Protein AF-A0A358KGP3-F1 (afdb_monomer_lite)

Secondary structure (DSSP, 8-state):
-PPP--PPTT-TT--SS-EEEEE--SSSSPP-SSEEEEEEEGGGTEEEEEEEEEETTEEEEE-TT-TTSPPSEE-S-TT--EEEEEE-TTSPEEEEE---S--S-GGGS-HHHHTTS-TTTTTT--EEEEE--TTSPPPP----TT--HHHHHHHTT-S-HHHHHHHHHHHHHHT-GGGHHHHHHHHHH-S-HHHHHHHHHHHHHTT---HHHHHHHHT----

pLDDT: mean 90.98, std 11.08, range [38.03, 98.56]

Structure (mmCIF, N/CA/C/O backbone):
data_AF-A0A358KGP3-F1
#
_entry.id   AF-A0A358KGP3-F1
#
loop_
_atom_site.group_PDB
_atom_site.id
_atom_site.type_symbol
_atom_site.label_atom_id
_atom_site.label_alt_id
_atom_site.label_comp_id
_atom_site.label_asym_id
_atom_site.label_entity_id
_atom_site.label_seq_id
_atom_site.pdbx_PDB_ins_code
_atom_site.Cartn_x
_atom_site.Cartn_y
_atom_site.Cartn_z
_atom_site.occupancy
_atom_site.B_iso_or_equiv
_atom_site.auth_seq_id
_atom_site.auth_comp_id
_atom_site.auth_asym_id
_atom_site.auth_atom_id
_atom_site.pdbx_PDB_model_num
ATOM 1 N N . ARG A 1 1 ? 21.413 6.185 -29.722 1.00 38.66 1 ARG A N 1
ATOM 2 C CA . ARG A 1 1 ? 21.797 4.899 -30.359 1.00 38.66 1 ARG A CA 1
ATOM 3 C C . ARG A 1 1 ? 20.851 3.831 -29.815 1.00 38.66 1 ARG A C 1
ATOM 5 O O . ARG A 1 1 ? 20.662 3.816 -28.606 1.00 38.66 1 ARG A O 1
ATOM 12 N N . ALA A 1 2 ? 20.190 3.038 -30.659 1.00 38.03 2 ALA A N 1
ATOM 13 C CA . ALA A 1 2 ? 19.305 1.973 -30.179 1.00 38.03 2 ALA A CA 1
ATOM 14 C C . ALA A 1 2 ? 20.140 0.912 -29.444 1.00 38.03 2 ALA A C 1
ATOM 16 O O . ALA A 1 2 ? 21.174 0.486 -29.954 1.00 38.03 2 ALA A O 1
ATOM 17 N N . VAL A 1 3 ? 19.731 0.551 -28.229 1.00 52.91 3 VAL A N 1
ATOM 18 C CA . VAL A 1 3 ? 20.399 -0.472 -27.414 1.00 52.91 3 VAL A CA 1
ATOM 19 C C . VAL A 1 3 ? 19.750 -1.815 -27.730 1.00 52.91 3 VAL A C 1
ATOM 21 O O . VAL A 1 3 ? 18.523 -1.921 -27.687 1.00 52.91 3 VAL A O 1
ATOM 24 N N . GLN A 1 4 ? 20.556 -2.825 -28.060 1.00 51.62 4 GLN A N 1
ATOM 25 C CA . GLN A 1 4 ? 20.074 -4.189 -28.275 1.00 51.62 4 GLN A CA 1
ATOM 26 C C . GLN A 1 4 ? 19.435 -4.716 -26.982 1.00 51.62 4 GLN A C 1
ATOM 28 O O . GLN A 1 4 ? 20.039 -4.643 -25.913 1.00 51.62 4 GLN A O 1
ATOM 33 N N . ARG A 1 5 ? 18.195 -5.208 -27.076 1.00 56.75 5 ARG A N 1
ATOM 34 C CA . ARG A 1 5 ? 17.444 -5.774 -25.948 1.00 56.75 5 ARG A CA 1
ATOM 35 C C . ARG A 1 5 ? 17.371 -7.289 -26.092 1.00 56.75 5 ARG A C 1
ATOM 37 O O . ARG A 1 5 ? 17.066 -7.779 -27.174 1.00 56.75 5 ARG A O 1
ATOM 44 N N . PHE A 1 6 ? 17.575 -8.007 -24.996 1.00 54.84 6 PHE A N 1
ATOM 45 C CA . PHE A 1 6 ? 17.411 -9.461 -24.918 1.00 54.84 6 PHE A CA 1
ATOM 46 C C . PHE A 1 6 ? 16.004 -9.819 -24.418 1.00 54.84 6 PHE A C 1
ATOM 48 O O . PHE A 1 6 ? 15.843 -10.550 -23.448 1.00 54.84 6 PHE A O 1
ATOM 55 N N . ASN A 1 7 ? 14.972 -9.244 -25.039 1.00 59.47 7 ASN A N 1
ATOM 56 C CA . ASN A 1 7 ? 13.590 -9.583 -24.702 1.00 59.47 7 ASN A CA 1
ATOM 57 C C . ASN A 1 7 ? 13.148 -10.793 -25.536 1.00 59.47 7 ASN A C 1
ATOM 59 O O . ASN A 1 7 ? 13.521 -10.905 -26.704 1.00 59.47 7 ASN A O 1
ATOM 63 N N . LEU A 1 8 ? 12.343 -11.680 -24.943 1.00 53.88 8 LEU A N 1
ATOM 64 C CA . LEU A 1 8 ? 11.786 -12.846 -25.631 1.00 53.88 8 LEU A CA 1
ATOM 65 C C . LEU A 1 8 ? 10.970 -12.405 -26.857 1.00 53.88 8 LEU A C 1
ATOM 67 O O . LEU A 1 8 ? 10.033 -11.612 -26.759 1.00 53.88 8 LEU A O 1
ATOM 71 N N . VAL A 1 9 ? 11.335 -12.923 -28.028 1.00 51.38 9 VAL A N 1
ATOM 72 C CA . VAL A 1 9 ? 10.580 -12.716 -29.269 1.00 51.38 9 VAL A CA 1
ATOM 73 C C . VAL A 1 9 ? 9.230 -13.430 -29.127 1.00 51.38 9 VAL A C 1
ATOM 75 O O . VAL A 1 9 ? 9.194 -14.612 -28.804 1.00 51.38 9 VAL A O 1
ATOM 78 N N . GLY A 1 10 ? 8.120 -12.714 -29.342 1.00 53.53 10 GLY A N 1
ATOM 79 C CA . GLY A 1 10 ? 6.759 -13.275 -29.283 1.00 53.53 10 GLY A CA 1
ATOM 80 C C . GLY A 1 10 ? 5.970 -13.019 -27.991 1.00 53.53 10 GLY A C 1
ATOM 81 O O . GLY A 1 10 ? 4.807 -13.398 -27.926 1.00 53.53 10 GLY A O 1
ATOM 82 N N . TH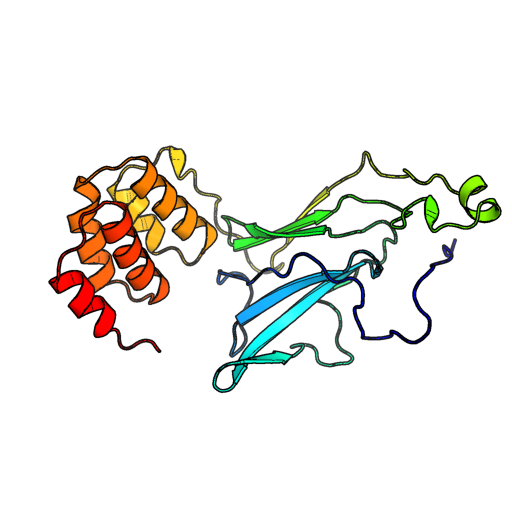R A 1 11 ? 6.531 -12.330 -26.989 1.00 58.50 11 THR A N 1
ATOM 83 C CA . THR A 1 11 ? 5.826 -12.010 -25.724 1.00 58.50 11 THR A CA 1
ATOM 84 C C . THR A 1 11 ? 5.162 -10.630 -25.713 1.00 58.50 11 THR A C 1
ATOM 86 O O . THR A 1 11 ? 4.925 -10.051 -24.653 1.00 58.50 11 THR A O 1
ATOM 89 N N . ALA A 1 12 ? 4.842 -10.068 -26.882 1.00 59.53 12 ALA A N 1
ATOM 90 C CA . ALA A 1 12 ? 4.108 -8.807 -26.951 1.00 59.53 12 ALA A CA 1
ATOM 91 C C . ALA A 1 12 ? 2.806 -8.914 -26.130 1.00 59.53 12 ALA A C 1
ATOM 93 O O . ALA A 1 12 ? 2.069 -9.886 -26.256 1.00 59.53 12 ALA A O 1
ATOM 94 N N . ASN A 1 13 ? 2.553 -7.934 -25.259 1.00 63.78 13 ASN A N 1
ATOM 95 C CA . ASN A 1 13 ? 1.441 -7.902 -24.295 1.00 63.78 13 ASN A CA 1
ATOM 96 C C . ASN A 1 13 ? 1.457 -8.965 -23.172 1.00 63.78 13 ASN A C 1
ATOM 98 O O . ASN A 1 13 ? 0.566 -8.933 -22.317 1.00 63.78 13 ASN A O 1
ATOM 102 N N . HIS A 1 14 ? 2.480 -9.824 -23.095 1.00 72.69 14 HIS A N 1
ATOM 103 C CA . HIS A 1 14 ? 2.651 -10.832 -22.046 1.00 72.69 14 HIS A CA 1
ATOM 104 C C . HIS A 1 14 ? 3.847 -10.512 -21.143 1.00 72.69 14 HIS A C 1
ATOM 106 O O . HIS A 1 14 ? 4.996 -10.474 -21.580 1.00 72.69 14 HIS A O 1
ATOM 112 N N . ILE A 1 15 ? 3.586 -10.325 -19.848 1.00 77.06 15 ILE A N 1
ATOM 113 C CA . ILE A 1 15 ? 4.638 -10.101 -18.855 1.00 77.06 15 ILE A CA 1
ATOM 114 C C . ILE A 1 15 ? 5.076 -11.452 -18.283 1.00 77.06 15 ILE A C 1
ATOM 116 O O . ILE A 1 15 ? 4.310 -12.119 -17.596 1.00 77.06 15 ILE A O 1
ATOM 120 N N . THR A 1 16 ? 6.325 -11.834 -18.537 1.00 73.31 16 THR A N 1
ATOM 121 C CA . THR A 1 16 ? 6.933 -13.096 -18.065 1.00 73.31 16 THR A CA 1
ATOM 122 C C . THR A 1 16 ? 7.848 -12.926 -16.843 1.00 73.31 16 THR A C 1
ATOM 124 O O . THR A 1 16 ? 8.292 -13.913 -16.270 1.00 73.31 16 THR A O 1
ATOM 127 N N . ALA A 1 17 ? 8.113 -11.681 -16.426 1.00 78.75 17 ALA A N 1
ATOM 128 C CA . ALA A 1 17 ? 8.993 -11.317 -15.307 1.00 78.75 17 ALA A CA 1
ATOM 129 C C . ALA A 1 17 ? 8.355 -10.219 -14.433 1.00 78.75 17 ALA A C 1
ATOM 131 O O . ALA A 1 17 ? 8.966 -9.188 -14.141 1.00 78.75 17 ALA A O 1
ATOM 132 N N . ALA A 1 18 ? 7.078 -10.412 -14.097 1.00 89.62 18 ALA A N 1
ATOM 133 C CA . ALA A 1 18 ? 6.352 -9.550 -13.174 1.00 89.62 18 ALA A CA 1
ATOM 134 C C . ALA A 1 18 ? 6.887 -9.725 -11.747 1.00 89.62 18 ALA A C 1
ATOM 136 O O . ALA A 1 18 ? 7.186 -10.838 -11.319 1.00 89.62 18 ALA A O 1
ATOM 137 N N . ASN A 1 19 ? 6.955 -8.639 -10.987 1.00 93.12 19 ASN A N 1
ATOM 138 C CA . ASN A 1 19 ? 7.244 -8.666 -9.561 1.00 93.12 19 ASN A CA 1
ATOM 139 C C . ASN A 1 19 ? 6.405 -7.624 -8.808 1.00 93.12 19 ASN A C 1
ATOM 141 O O . ASN A 1 19 ? 5.679 -6.821 -9.395 1.00 93.12 19 ASN A O 1
ATOM 145 N N . SER A 1 20 ? 6.486 -7.688 -7.478 1.00 95.62 20 SER A N 1
ATOM 146 C CA . SER A 1 20 ? 5.835 -6.764 -6.547 1.00 95.62 20 SER A CA 1
ATOM 147 C C . SER A 1 20 ? 4.367 -6.422 -6.882 1.00 95.62 20 SER A C 1
ATOM 149 O O . SER A 1 20 ? 4.039 -5.236 -6.991 1.00 95.62 20 SER A O 1
ATOM 151 N N . PRO A 1 21 ? 3.458 -7.413 -7.004 1.00 94.88 21 PRO A N 1
ATOM 152 C CA . PRO A 1 21 ? 2.032 -7.120 -7.076 1.00 94.88 21 PRO A CA 1
ATOM 153 C C . PRO A 1 21 ? 1.600 -6.368 -5.809 1.00 94.88 21 PRO A C 1
ATOM 155 O O . PRO A 1 21 ? 1.822 -6.820 -4.685 1.00 94.88 21 PRO A O 1
ATOM 158 N N . ALA A 1 22 ? 1.004 -5.197 -5.992 1.00 95.75 22 ALA A N 1
ATOM 159 C CA . ALA A 1 22 ? 0.645 -4.283 -4.922 1.00 95.75 22 ALA A CA 1
ATOM 160 C C . ALA A 1 22 ? -0.830 -3.878 -5.046 1.00 95.75 22 ALA A C 1
ATOM 162 O O . ALA A 1 22 ? -1.160 -2.998 -5.849 1.00 95.75 22 ALA A O 1
ATOM 163 N N . PRO A 1 23 ? -1.726 -4.486 -4.243 1.00 94.62 23 PRO A N 1
ATOM 164 C CA . PRO A 1 23 ? -3.084 -3.993 -4.078 1.00 94.62 23 PRO A CA 1
ATOM 165 C C . PRO A 1 23 ? -3.082 -2.544 -3.611 1.00 94.62 23 PRO A C 1
ATOM 167 O O . PRO A 1 23 ? -2.429 -2.179 -2.627 1.00 94.62 23 PRO A O 1
ATOM 170 N N . TYR A 1 24 ? -3.814 -1.712 -4.337 1.00 95.88 24 TYR A N 1
ATOM 171 C CA . TYR A 1 24 ? -3.887 -0.293 -4.062 1.00 95.88 24 TYR A CA 1
ATOM 172 C C . TYR A 1 24 ? -4.946 0.008 -3.005 1.00 95.88 24 TYR A C 1
ATOM 174 O O . TYR A 1 24 ? -6.142 0.016 -3.276 1.00 95.88 24 TYR A O 1
ATOM 182 N N . ARG A 1 25 ? -4.508 0.248 -1.772 1.00 93.88 25 ARG A N 1
ATOM 183 C CA . ARG A 1 25 ? -5.403 0.405 -0.616 1.00 93.88 25 ARG A CA 1
ATOM 184 C C . ARG A 1 25 ? -5.623 1.874 -0.275 1.00 93.88 25 ARG A C 1
ATOM 186 O O . ARG A 1 25 ? -5.391 2.273 0.862 1.00 93.88 25 ARG A O 1
ATOM 193 N N . ASP A 1 26 ? -6.005 2.675 -1.260 1.00 94.94 26 ASP A N 1
ATOM 194 C CA . ASP A 1 26 ? -6.252 4.109 -1.103 1.00 94.94 26 ASP A CA 1
ATOM 195 C C . ASP A 1 26 ? -7.248 4.609 -2.174 1.00 94.94 26 ASP A C 1
ATOM 197 O O . ASP A 1 26 ? -7.756 3.824 -2.972 1.00 94.94 26 ASP A O 1
ATOM 201 N N . GLU A 1 27 ? -7.563 5.901 -2.174 1.00 92.81 27 GLU A N 1
ATOM 202 C CA . GLU A 1 27 ? -8.598 6.542 -2.997 1.00 92.81 27 GLU A CA 1
ATOM 203 C C . GLU A 1 27 ? -8.024 7.641 -3.918 1.00 92.81 27 GLU A C 1
ATOM 205 O O . GLU A 1 27 ? -8.765 8.291 -4.657 1.00 92.81 27 GLU A O 1
ATOM 210 N N . LEU A 1 28 ? -6.703 7.888 -3.892 1.00 94.50 28 LEU A N 1
ATOM 211 C CA . LEU A 1 28 ? -6.078 8.922 -4.729 1.00 94.50 28 LEU A CA 1
ATOM 212 C C . LEU A 1 28 ? -6.189 8.588 -6.229 1.00 94.50 28 LEU A C 1
ATOM 214 O O . LEU A 1 28 ? -6.556 9.460 -7.025 1.00 94.50 28 LEU A O 1
ATOM 218 N N . PHE A 1 29 ? -5.937 7.335 -6.622 1.00 91.12 29 PHE A N 1
ATOM 219 C CA . PHE A 1 29 ? -6.279 6.844 -7.961 1.00 91.12 29 PHE A CA 1
ATOM 220 C C . PHE A 1 29 ? -7.752 6.437 -8.017 1.00 91.12 29 PHE A C 1
ATOM 222 O O . PHE A 1 29 ? -8.241 5.744 -7.124 1.00 91.12 29 PHE A O 1
ATOM 229 N N . GLU A 1 30 ? -8.441 6.827 -9.091 1.00 78.00 30 GLU A N 1
ATOM 230 C CA . GLU A 1 30 ? -9.814 6.388 -9.356 1.00 78.00 30 GLU A CA 1
ATOM 231 C C . GLU A 1 30 ? -9.873 4.863 -9.373 1.00 78.00 30 GLU A C 1
ATOM 233 O O . GLU A 1 30 ? -9.148 4.219 -10.136 1.00 78.00 30 GLU A O 1
ATOM 238 N N . GLN A 1 31 ? -10.709 4.281 -8.517 1.00 68.31 31 GLN A N 1
ATOM 239 C CA . GLN A 1 31 ? -11.001 2.857 -8.578 1.00 68.31 31 GLN A CA 1
ATOM 240 C C . GLN A 1 31 ? -12.094 2.638 -9.622 1.00 68.31 31 GLN A C 1
ATOM 242 O O . GLN A 1 31 ? -13.102 3.341 -9.628 1.00 68.31 31 GLN A O 1
ATOM 247 N N . ALA A 1 32 ? -11.877 1.677 -10.518 1.00 63.53 32 ALA A N 1
ATOM 248 C CA . ALA A 1 32 ? -12.949 1.154 -11.357 1.00 63.53 32 ALA A CA 1
ATOM 249 C C . ALA A 1 32 ? -13.926 0.333 -10.484 1.00 63.53 32 ALA A C 1
ATOM 251 O O . ALA A 1 32 ? -13.787 0.302 -9.262 1.00 63.53 32 ALA A O 1
ATOM 252 N N . ASN A 1 33 ? -14.878 -0.384 -11.086 1.00 69.56 33 ASN A N 1
ATOM 253 C CA . ASN A 1 33 ? -15.773 -1.322 -10.383 1.00 69.56 33 ASN A CA 1
ATOM 254 C C . ASN A 1 33 ? -15.033 -2.579 -9.850 1.00 69.56 33 ASN A C 1
ATOM 256 O O . ASN A 1 33 ? -15.446 -3.707 -10.102 1.00 69.56 33 ASN A O 1
ATOM 260 N N . GLY A 1 34 ? -13.906 -2.400 -9.159 1.00 81.94 34 GLY A N 1
ATOM 261 C CA . GLY A 1 34 ? -13.019 -3.445 -8.664 1.00 81.94 34 GLY A CA 1
ATOM 262 C C . GLY A 1 34 ? -11.766 -2.873 -7.995 1.00 81.94 34 GLY A C 1
ATOM 263 O O . GLY A 1 34 ? -11.570 -1.661 -7.905 1.00 81.94 34 GLY A O 1
ATOM 264 N N . GLN A 1 35 ? -10.896 -3.765 -7.530 1.00 91.00 35 GLN A N 1
ATOM 265 C CA . GLN A 1 35 ? -9.681 -3.416 -6.800 1.00 91.00 35 GLN A CA 1
ATOM 266 C C . GLN A 1 35 ? -8.503 -3.268 -7.764 1.00 91.00 35 GLN A C 1
ATOM 268 O O . GLN A 1 35 ? -8.118 -4.226 -8.431 1.00 91.00 35 GLN A O 1
ATOM 273 N N . SER A 1 36 ? -7.873 -2.094 -7.800 1.00 94.75 36 SER A N 1
ATOM 274 C CA . SER A 1 36 ? -6.644 -1.928 -8.586 1.00 94.75 36 SER A CA 1
ATOM 275 C C . SER A 1 36 ? -5.479 -2.688 -7.945 1.00 94.75 36 SER A C 1
ATOM 277 O O . SER A 1 36 ? -5.237 -2.552 -6.739 1.00 94.75 36 SER A O 1
ATOM 279 N N . ILE A 1 37 ? -4.725 -3.430 -8.755 1.00 95.06 37 ILE A N 1
ATOM 280 C CA . ILE A 1 37 ? -3.413 -3.987 -8.414 1.00 95.06 37 ILE A CA 1
ATOM 281 C C . ILE A 1 37 ? -2.385 -3.423 -9.389 1.00 95.06 37 ILE A C 1
ATOM 283 O O . ILE A 1 37 ? -2.571 -3.470 -10.605 1.00 95.06 37 ILE A O 1
ATOM 287 N N . PHE A 1 38 ? -1.291 -2.897 -8.845 1.00 96.06 38 PHE A N 1
ATOM 288 C CA . PHE A 1 38 ? -0.137 -2.473 -9.629 1.00 96.06 38 PHE A CA 1
ATOM 289 C C . PHE A 1 38 ? 0.934 -3.557 -9.615 1.00 96.06 38 PHE A C 1
ATOM 291 O O . PHE A 1 38 ? 1.179 -4.168 -8.578 1.00 96.06 38 PHE A O 1
ATOM 298 N N . ILE A 1 39 ? 1.569 -3.801 -10.756 1.00 96.06 39 ILE A N 1
ATOM 299 C CA . ILE A 1 39 ? 2.537 -4.883 -10.952 1.00 96.06 39 ILE A CA 1
ATOM 300 C C . ILE A 1 39 ? 3.737 -4.305 -11.691 1.00 96.06 39 ILE A C 1
ATOM 302 O O . ILE A 1 39 ? 3.582 -3.722 -12.764 1.00 96.06 39 ILE A O 1
ATOM 306 N N . SER A 1 40 ? 4.940 -4.445 -11.145 1.00 96.06 40 SER A N 1
ATOM 307 C CA . SER A 1 40 ? 6.148 -3.988 -11.830 1.00 96.06 40 SER A CA 1
ATOM 308 C C . SER A 1 40 ? 6.676 -5.072 -12.759 1.00 96.06 40 SER A C 1
ATOM 310 O O . SER A 1 40 ? 6.596 -6.262 -12.468 1.00 96.06 40 SER A O 1
ATOM 312 N N . ALA A 1 41 ? 7.208 -4.658 -13.907 1.00 93.69 41 ALA A N 1
ATOM 313 C CA . ALA A 1 41 ? 7.819 -5.556 -14.876 1.00 93.69 41 ALA A CA 1
ATOM 314 C C . ALA A 1 41 ? 9.164 -4.966 -15.337 1.00 93.69 41 ALA A C 1
ATOM 316 O O . ALA A 1 41 ? 9.239 -4.307 -16.382 1.00 93.69 41 ALA A O 1
ATOM 317 N N . PRO A 1 42 ? 10.247 -5.163 -14.561 1.00 92.81 42 PRO A N 1
ATOM 318 C CA . PRO A 1 42 ? 11.529 -4.500 -14.797 1.00 92.81 42 PRO A CA 1
ATOM 319 C C . PRO A 1 42 ? 12.137 -4.825 -16.161 1.00 92.81 42 PRO A C 1
ATOM 321 O O . PRO A 1 42 ? 12.696 -3.934 -16.799 1.00 92.81 42 PRO A O 1
ATOM 324 N N . ALA A 1 43 ? 11.993 -6.061 -16.653 1.00 89.00 43 ALA A N 1
ATOM 325 C CA . ALA A 1 43 ? 12.485 -6.464 -17.976 1.00 89.00 43 ALA A CA 1
ATOM 326 C C . ALA A 1 43 ? 11.856 -5.643 -19.120 1.00 89.00 43 ALA A C 1
ATOM 328 O O . ALA A 1 43 ? 12.505 -5.378 -20.132 1.00 89.00 43 ALA A O 1
ATOM 329 N N . TYR A 1 44 ? 10.621 -5.182 -18.917 1.00 89.88 44 TYR A N 1
ATOM 330 C CA . TYR A 1 44 ? 9.829 -4.447 -19.897 1.00 89.88 44 TYR A CA 1
ATOM 331 C C . TYR A 1 44 ? 9.809 -2.931 -19.649 1.00 89.88 44 TYR A C 1
ATOM 333 O O . TYR A 1 44 ? 9.253 -2.205 -20.464 1.00 89.88 44 TYR A O 1
AT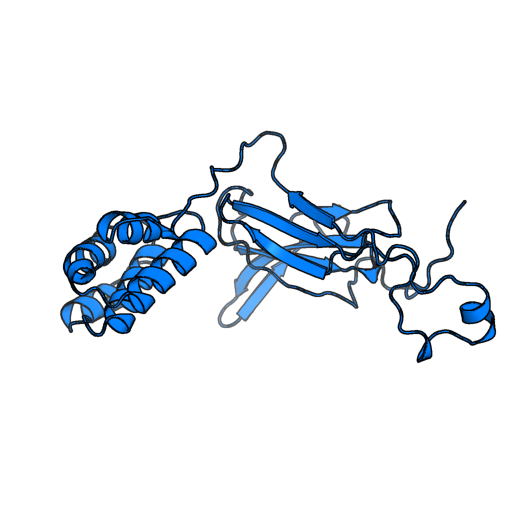OM 341 N N . ASN A 1 45 ? 10.446 -2.441 -18.576 1.00 92.88 45 ASN A N 1
ATOM 342 C CA . ASN A 1 45 ? 10.470 -1.024 -18.184 1.00 92.88 45 ASN A CA 1
ATOM 343 C C . ASN A 1 45 ? 9.062 -0.434 -17.935 1.00 92.88 45 ASN A C 1
ATOM 345 O O . ASN A 1 45 ? 8.812 0.742 -18.222 1.00 92.88 45 ASN A O 1
ATOM 349 N N . VAL A 1 46 ? 8.135 -1.247 -17.417 1.00 93.81 46 VAL A N 1
ATOM 350 C CA . VAL A 1 46 ? 6.735 -0.846 -17.208 1.00 93.81 46 VAL A CA 1
ATOM 351 C C . VAL A 1 46 ? 6.259 -1.122 -15.785 1.00 93.81 46 VAL A C 1
ATOM 353 O O . VAL A 1 46 ? 6.771 -2.005 -15.090 1.00 93.81 46 VAL A O 1
ATOM 356 N N . VAL A 1 47 ? 5.235 -0.378 -15.377 1.00 95.94 47 VAL A N 1
ATOM 357 C CA . VAL A 1 47 ? 4.327 -0.760 -14.295 1.00 95.94 47 VAL A CA 1
ATOM 358 C C . VAL A 1 47 ? 2.958 -0.960 -14.916 1.00 95.94 47 VAL A C 1
ATOM 360 O O . VAL A 1 47 ? 2.419 -0.049 -15.544 1.00 95.94 47 VAL A O 1
ATOM 363 N N . ARG A 1 48 ? 2.407 -2.154 -14.734 1.00 94.00 48 ARG A N 1
ATOM 364 C CA . ARG A 1 48 ? 1.064 -2.517 -15.159 1.00 94.00 48 ARG A CA 1
ATOM 365 C C . ARG A 1 48 ? 0.061 -2.213 -14.057 1.00 94.00 48 ARG A C 1
ATOM 367 O O . ARG A 1 48 ? 0.368 -2.357 -12.875 1.00 94.00 48 ARG A O 1
ATOM 374 N N . ARG A 1 49 ? -1.153 -1.851 -14.458 1.00 94.00 49 ARG A N 1
ATOM 375 C CA . ARG A 1 49 ? -2.338 -1.837 -13.605 1.00 94.00 49 ARG A CA 1
ATOM 376 C C . ARG A 1 49 ? -3.323 -2.880 -14.110 1.00 94.00 49 ARG A C 1
ATOM 378 O O . ARG A 1 49 ? -3.611 -2.926 -15.303 1.00 94.00 49 ARG A O 1
ATOM 385 N N . GLU A 1 50 ? -3.865 -3.671 -13.198 1.00 92.94 50 GLU A N 1
ATOM 386 C CA . GLU A 1 50 ? -5.029 -4.510 -13.468 1.00 92.94 50 GLU A CA 1
ATOM 387 C C . GLU A 1 50 ? -6.141 -4.224 -12.453 1.00 92.94 50 GLU A C 1
ATOM 389 O O . GLU A 1 50 ? -5.878 -3.763 -11.339 1.00 92.94 50 GLU A O 1
ATOM 394 N N . ILE A 1 51 ? -7.389 -4.456 -12.855 1.00 93.56 51 ILE A N 1
ATOM 395 C CA . ILE A 1 51 ? -8.570 -4.380 -11.998 1.00 93.56 51 ILE A CA 1
ATOM 396 C C . ILE A 1 51 ? -8.994 -5.801 -11.657 1.00 93.56 51 ILE A C 1
ATOM 398 O O . ILE A 1 51 ? -9.385 -6.563 -12.543 1.00 93.56 51 ILE A O 1
ATOM 402 N N . LEU A 1 52 ? -8.943 -6.135 -10.369 1.00 93.19 52 LEU A N 1
ATOM 403 C CA . LEU A 1 52 ? -9.455 -7.395 -9.857 1.00 93.19 52 LEU A CA 1
ATOM 404 C C . LEU A 1 52 ? -10.919 -7.254 -9.469 1.00 93.19 52 LEU A C 1
ATOM 406 O O . LEU A 1 52 ? -11.314 -6.333 -8.750 1.00 93.19 52 LEU A O 1
ATOM 410 N N . THR A 1 53 ? -11.704 -8.220 -9.921 1.00 92.94 53 THR A N 1
ATOM 411 C CA . THR A 1 53 ? -13.137 -8.343 -9.652 1.00 92.94 53 THR A CA 1
ATOM 412 C C . THR A 1 53 ? -13.419 -9.742 -9.106 1.00 92.94 53 THR A C 1
ATOM 414 O O . THR A 1 53 ? -12.855 -10.702 -9.642 1.00 92.94 53 THR A O 1
ATOM 417 N N . PRO A 1 54 ? -14.228 -9.885 -8.041 1.00 91.69 54 PRO A N 1
ATOM 418 C CA . PRO A 1 54 ? -14.628 -11.198 -7.542 1.00 91.69 54 PRO A CA 1
ATOM 419 C C . PRO A 1 54 ? -15.319 -12.039 -8.627 1.00 91.69 54 PRO A C 1
ATOM 421 O O . PRO A 1 54 ? -16.146 -11.525 -9.378 1.00 91.69 54 PRO A O 1
ATOM 424 N N . ASP A 1 55 ? -14.992 -13.330 -8.685 1.00 92.81 55 ASP A N 1
ATOM 425 C CA . ASP A 1 55 ? -15.624 -14.335 -9.547 1.00 92.81 55 ASP A CA 1
ATOM 426 C C . ASP A 1 55 ? -15.813 -15.635 -8.752 1.00 92.81 55 ASP A C 1
ATOM 428 O O . ASP A 1 55 ? -14.934 -16.501 -8.698 1.00 92.81 55 ASP A O 1
ATOM 432 N N . GLY A 1 56 ? -16.945 -15.731 -8.051 1.00 90.81 56 GLY A N 1
ATOM 433 C CA . GLY A 1 56 ? -17.218 -16.821 -7.115 1.00 90.81 56 GLY A CA 1
ATOM 434 C C . GLY A 1 56 ? -16.191 -16.866 -5.979 1.00 90.81 56 GLY A C 1
ATOM 435 O O . GLY A 1 56 ? -16.083 -15.926 -5.199 1.00 90.81 56 GLY A O 1
ATOM 436 N N . LEU A 1 57 ? -15.437 -17.966 -5.894 1.00 92.00 57 LEU A N 1
ATOM 437 C CA . LEU A 1 57 ? -14.367 -18.172 -4.904 1.00 92.00 57 LEU A CA 1
ATOM 438 C C . LEU A 1 57 ? -12.989 -17.671 -5.379 1.00 92.00 57 LEU A C 1
ATOM 440 O O . LEU A 1 57 ? -11.989 -17.870 -4.692 1.00 92.00 57 LEU A O 1
ATOM 444 N N . SER A 1 58 ? -12.921 -17.072 -6.569 1.00 93.00 58 SER A N 1
ATOM 445 C CA . SER A 1 58 ? -11.692 -16.590 -7.197 1.00 93.00 58 SER A CA 1
ATOM 446 C C . SER A 1 58 ? -11.832 -15.121 -7.608 1.00 93.00 58 SER A C 1
ATOM 448 O O . SER A 1 58 ? -12.789 -14.432 -7.252 1.00 93.00 58 SER A O 1
ATOM 450 N N . PHE A 1 59 ? -10.858 -14.634 -8.370 1.00 92.12 59 PHE A N 1
ATOM 451 C CA . PHE A 1 59 ? -10.859 -13.311 -8.969 1.00 92.12 59 PHE A CA 1
ATOM 452 C C . PHE A 1 59 ? -10.606 -13.410 -10.467 1.00 92.12 59 PHE A C 1
ATOM 454 O O . PHE A 1 59 ? -9.774 -14.194 -10.928 1.00 92.12 59 PHE A O 1
ATOM 461 N N . ARG A 1 60 ? -11.270 -12.537 -11.222 1.00 93.94 60 ARG A N 1
ATOM 462 C CA . ARG A 1 60 ? -10.859 -12.185 -12.581 1.00 93.94 60 ARG A CA 1
ATOM 463 C C . ARG A 1 60 ? -10.089 -10.888 -12.555 1.00 93.94 60 ARG A C 1
ATOM 465 O O . ARG A 1 60 ? -10.435 -9.972 -11.810 1.00 93.94 60 ARG A O 1
ATOM 472 N N . SER A 1 61 ? -9.087 -10.817 -13.415 1.00 90.75 61 SER A N 1
ATOM 473 C CA . SER A 1 61 ? -8.278 -9.628 -13.607 1.00 90.75 61 SER A CA 1
ATOM 474 C C . SER A 1 61 ? -8.382 -9.155 -15.050 1.00 90.75 61 SER A C 1
ATOM 476 O O . SER A 1 61 ? -8.419 -9.968 -15.976 1.00 90.75 61 SER A O 1
ATOM 478 N N . ASN A 1 62 ? -8.467 -7.844 -15.251 1.00 90.81 62 ASN A N 1
ATOM 479 C CA . ASN A 1 62 ? -8.443 -7.238 -16.577 1.00 90.81 62 ASN A CA 1
ATOM 480 C C . ASN A 1 62 ? -7.644 -5.933 -16.576 1.00 90.81 62 ASN A C 1
ATOM 482 O O . ASN A 1 62 ? -7.483 -5.273 -15.548 1.00 90.81 62 ASN A O 1
ATOM 486 N N . ARG A 1 63 ? -7.145 -5.554 -17.753 1.00 89.62 63 ARG A N 1
ATOM 487 C CA . ARG A 1 63 ? -6.506 -4.253 -17.960 1.00 89.62 63 ARG A CA 1
ATOM 488 C C . ARG A 1 63 ? -7.590 -3.212 -18.238 1.00 89.62 63 ARG A C 1
ATOM 490 O O . ARG A 1 63 ? -8.311 -3.391 -19.224 1.00 89.62 63 ARG A O 1
ATOM 497 N N . PRO A 1 64 ? -7.687 -2.127 -17.451 1.00 88.25 64 PRO A N 1
ATOM 498 C CA . PRO A 1 64 ? -8.701 -1.103 -17.687 1.00 88.25 64 PRO A CA 1
ATOM 499 C C . PRO A 1 64 ? -8.507 -0.384 -19.032 1.00 88.25 64 PRO A C 1
ATOM 501 O O . PRO A 1 64 ? -9.478 0.035 -19.651 1.00 88.25 64 PRO A O 1
ATOM 504 N N . GLU A 1 65 ? -7.274 -0.302 -19.535 1.00 87.19 65 GLU A N 1
ATOM 505 C CA . GLU A 1 65 ? -6.943 0.289 -20.837 1.00 87.19 65 GLU A CA 1
ATOM 506 C C . GLU A 1 65 ? -7.145 -0.690 -22.018 1.00 87.19 65 GLU A C 1
ATOM 508 O O . GLU A 1 65 ? -6.972 -0.314 -23.177 1.00 87.19 65 GLU A O 1
ATOM 513 N N . GLY A 1 66 ? -7.507 -1.950 -21.746 1.00 85.69 66 GLY A N 1
ATOM 514 C CA . GLY A 1 66 ? -7.663 -3.009 -22.745 1.00 85.69 66 GLY A CA 1
ATOM 515 C C . GLY A 1 66 ? -6.348 -3.674 -23.176 1.00 85.69 66 GLY A C 1
ATOM 516 O O . GLY A 1 66 ? -5.249 -3.283 -22.783 1.00 85.69 66 GLY A O 1
ATOM 517 N N . VAL A 1 67 ? -6.450 -4.718 -24.009 1.00 80.81 67 VAL A N 1
ATOM 518 C CA . VAL A 1 67 ? -5.296 -5.541 -24.445 1.00 80.81 67 VAL A CA 1
ATOM 519 C C . VAL A 1 67 ? -4.253 -4.723 -25.216 1.00 80.81 67 VAL A C 1
ATOM 521 O O . VAL A 1 67 ? -3.058 -4.954 -25.057 1.00 80.81 67 VAL A O 1
ATOM 524 N N . ASN A 1 68 ? -4.702 -3.731 -25.988 1.00 82.81 68 ASN A N 1
ATOM 525 C CA . ASN A 1 68 ? -3.847 -2.832 -26.772 1.00 82.81 68 ASN A CA 1
ATOM 526 C C . ASN A 1 68 ? -3.654 -1.459 -26.103 1.00 82.81 68 ASN A C 1
ATOM 528 O O . ASN A 1 68 ? -3.146 -0.530 -26.729 1.00 82.81 68 ASN A O 1
ATOM 532 N N . GLY A 1 69 ? -4.091 -1.317 -24.849 1.00 85.44 69 GLY A N 1
ATOM 533 C CA . GLY A 1 69 ? -3.945 -0.094 -24.076 1.00 85.44 69 GLY A CA 1
ATOM 534 C C . GLY A 1 69 ? -2.501 0.186 -23.676 1.00 85.44 69 GLY A C 1
ATOM 535 O O . GLY A 1 69 ? -1.641 -0.701 -23.686 1.00 85.44 69 GLY A O 1
ATOM 536 N N . GLN A 1 70 ? -2.242 1.428 -23.276 1.00 89.56 70 GLN A N 1
ATOM 537 C CA . GLN A 1 70 ? -0.960 1.801 -22.681 1.00 89.56 70 GLN A CA 1
ATOM 538 C C . GLN A 1 70 ? -0.797 1.138 -21.305 1.00 89.56 70 GLN A C 1
ATOM 540 O O . GLN A 1 70 ? -1.777 0.819 -20.633 1.00 89.56 70 GLN A O 1
ATOM 545 N N . GLU A 1 71 ? 0.446 0.896 -20.892 1.00 92.06 71 GLU A N 1
ATOM 546 C CA . GLU A 1 71 ? 0.727 0.503 -19.507 1.00 92.06 71 GLU A CA 1
ATOM 547 C C . GLU A 1 71 ? 0.583 1.718 -18.584 1.00 92.06 71 GLU A C 1
ATOM 549 O O . GLU A 1 71 ? 0.803 2.852 -19.013 1.00 92.06 71 GLU A O 1
ATOM 554 N N . PHE A 1 72 ? 0.268 1.482 -17.307 1.00 94.06 72 PHE A N 1
ATOM 555 C CA . PHE A 1 72 ? 0.098 2.555 -16.321 1.00 94.06 72 PHE A CA 1
ATOM 556 C C . PHE A 1 72 ? 1.342 3.451 -16.223 1.00 94.06 72 PHE A C 1
ATOM 558 O O . PHE A 1 72 ? 1.232 4.674 -16.160 1.00 94.06 72 PHE A O 1
ATOM 565 N N . ILE A 1 73 ? 2.532 2.846 -16.267 1.00 94.94 73 ILE A N 1
ATOM 566 C CA . ILE A 1 73 ? 3.793 3.539 -16.543 1.00 94.94 73 ILE A CA 1
ATOM 567 C C . ILE A 1 73 ? 4.520 2.764 -17.631 1.00 94.94 73 ILE A C 1
ATOM 569 O O . ILE A 1 73 ? 4.761 1.569 -17.475 1.00 94.94 73 ILE A O 1
ATOM 573 N N . ALA A 1 74 ? 4.936 3.459 -18.687 1.00 93.44 74 ALA A N 1
ATOM 574 C CA . ALA A 1 74 ? 5.805 2.923 -19.727 1.00 93.44 74 ALA A CA 1
ATOM 575 C C . ALA A 1 74 ? 6.991 3.861 -19.951 1.00 93.44 74 ALA A C 1
ATOM 577 O O . ALA A 1 74 ? 6.843 4.948 -20.515 1.00 93.44 74 ALA A O 1
ATOM 578 N N . SER A 1 75 ? 8.179 3.453 -19.502 1.00 93.75 75 SER A N 1
ATOM 579 C CA . SER A 1 75 ? 9.378 4.271 -19.664 1.00 93.75 75 SER A CA 1
ATOM 580 C C . SER A 1 75 ? 10.068 4.001 -20.999 1.00 93.75 75 SER A C 1
ATOM 582 O O . SER A 1 75 ? 10.261 2.857 -21.410 1.00 93.75 75 SER A O 1
ATOM 584 N N . ARG A 1 76 ? 10.510 5.075 -21.662 1.00 92.56 76 ARG A N 1
ATOM 585 C CA . ARG A 1 76 ? 11.436 4.991 -22.806 1.00 92.56 76 ARG A CA 1
ATOM 586 C C . ARG A 1 76 ? 12.887 4.793 -22.364 1.00 92.56 76 ARG A C 1
ATOM 588 O O . ARG A 1 76 ? 13.728 4.427 -23.184 1.00 92.56 76 ARG A O 1
ATOM 595 N N . ASP A 1 77 ? 13.178 5.024 -21.087 1.00 93.06 77 ASP A N 1
ATOM 596 C CA . ASP A 1 77 ? 14.490 4.786 -20.505 1.00 93.06 77 ASP A CA 1
ATOM 597 C C . ASP A 1 77 ? 14.699 3.283 -20.282 1.00 93.06 77 ASP A C 1
ATOM 599 O O . ASP A 1 77 ? 14.023 2.654 -19.468 1.00 93.06 77 ASP A O 1
ATOM 603 N N . ALA A 1 78 ? 15.656 2.704 -21.008 1.00 89.38 78 ALA A N 1
ATOM 604 C CA . ALA A 1 78 ? 15.987 1.284 -20.913 1.00 89.38 78 ALA A CA 1
ATOM 605 C C . ALA A 1 78 ? 16.534 0.877 -19.532 1.00 89.38 78 ALA A C 1
ATOM 607 O O . ALA A 1 78 ? 16.554 -0.314 -19.215 1.00 89.38 78 ALA A O 1
ATOM 608 N N . TRP A 1 79 ? 16.965 1.848 -18.723 1.00 93.31 79 TRP A N 1
ATOM 609 C CA . TRP A 1 79 ? 17.536 1.636 -17.398 1.00 93.31 79 TRP A CA 1
ATOM 610 C C . TRP A 1 79 ? 16.482 1.712 -16.294 1.00 93.31 79 TRP A C 1
ATOM 612 O O . TRP A 1 79 ? 16.787 1.351 -15.166 1.00 93.31 79 TRP A O 1
ATOM 622 N N . PHE A 1 80 ? 15.246 2.128 -16.599 1.00 94.81 80 PHE A N 1
ATOM 623 C CA . PHE A 1 80 ? 14.145 2.114 -15.636 1.00 94.81 80 PHE A CA 1
ATOM 624 C C . PHE A 1 80 ? 13.735 0.673 -15.326 1.00 94.81 80 PHE A C 1
ATOM 626 O O . PHE A 1 80 ? 13.160 -0.019 -16.169 1.00 94.81 80 PHE A O 1
ATOM 633 N N . ARG A 1 81 ? 14.020 0.204 -14.116 1.00 94.38 81 ARG A N 1
ATOM 634 C CA . ARG A 1 81 ? 13.767 -1.165 -13.674 1.00 94.38 81 ARG A CA 1
ATOM 635 C C . ARG A 1 81 ? 12.989 -1.143 -12.347 1.00 94.38 81 ARG A C 1
ATOM 637 O O . ARG A 1 81 ? 13.576 -1.337 -11.284 1.00 94.38 81 ARG A O 1
ATOM 644 N N . PRO A 1 82 ? 11.663 -0.931 -12.372 1.00 95.88 82 PRO A N 1
ATOM 645 C CA . PRO A 1 82 ? 10.862 -0.932 -11.153 1.00 95.88 82 PRO A CA 1
ATOM 646 C C . PRO A 1 82 ? 10.907 -2.317 -10.497 1.00 95.88 82 PRO A C 1
ATOM 648 O O . PRO A 1 82 ? 10.692 -3.332 -11.162 1.00 95.88 82 PRO A O 1
ATOM 651 N N . THR A 1 83 ? 11.200 -2.365 -9.200 1.00 95.06 83 THR A N 1
ATOM 652 C CA . THR A 1 83 ? 11.339 -3.619 -8.438 1.00 95.06 83 THR A CA 1
ATOM 653 C C . THR A 1 83 ? 10.335 -3.759 -7.316 1.00 95.06 83 THR A C 1
ATOM 655 O O . THR A 1 83 ? 9.875 -4.870 -7.063 1.00 95.06 83 THR A O 1
ATOM 658 N N . THR A 1 84 ? 9.990 -2.654 -6.657 1.00 97.12 84 THR A N 1
ATOM 659 C CA . THR A 1 84 ? 9.073 -2.669 -5.516 1.00 97.12 84 THR A CA 1
ATOM 660 C C . THR A 1 84 ? 8.049 -1.562 -5.645 1.00 97.12 84 THR A C 1
ATOM 662 O O . THR A 1 84 ? 8.397 -0.405 -5.867 1.00 97.12 84 THR A O 1
ATOM 665 N N . LEU A 1 85 ? 6.789 -1.924 -5.436 1.00 98.06 85 LEU A N 1
ATOM 666 C CA . LEU A 1 85 ? 5.630 -1.047 -5.457 1.00 98.06 85 LEU A CA 1
ATOM 667 C C . LEU A 1 85 ? 4.958 -1.058 -4.085 1.00 98.06 85 LEU A C 1
ATOM 669 O O . LEU A 1 85 ? 4.707 -2.123 -3.514 1.00 98.06 85 LEU A O 1
ATOM 673 N N . LYS A 1 86 ? 4.633 0.121 -3.553 1.00 96.94 86 LYS A N 1
ATOM 674 C CA . LYS A 1 86 ? 3.842 0.269 -2.323 1.00 96.94 86 LYS A CA 1
ATOM 675 C C . LYS A 1 86 ? 2.883 1.445 -2.439 1.00 96.94 86 LYS A C 1
ATOM 677 O O . LYS A 1 86 ? 3.218 2.475 -3.011 1.00 96.94 86 LYS A O 1
ATOM 682 N N . THR A 1 87 ? 1.702 1.309 -1.843 1.00 96.81 87 THR A N 1
ATOM 683 C CA . THR A 1 87 ? 0.851 2.476 -1.580 1.00 96.81 87 THR A CA 1
ATOM 684 C C . THR A 1 87 ? 1.478 3.265 -0.435 1.00 96.81 87 THR A C 1
ATOM 686 O O . THR A 1 87 ? 1.730 2.704 0.633 1.00 96.81 87 THR A O 1
ATOM 689 N N . GLY A 1 88 ? 1.775 4.536 -0.676 1.00 96.06 88 GLY A N 1
ATOM 690 C CA . GLY A 1 88 ? 2.400 5.419 0.296 1.00 96.06 88 GLY A CA 1
ATOM 691 C C . GLY A 1 88 ? 1.435 5.934 1.366 1.00 96.06 88 GLY A C 1
ATOM 692 O O . GLY A 1 88 ? 0.213 5.859 1.203 1.00 96.06 88 GLY A O 1
ATOM 693 N N . PRO A 1 89 ? 1.972 6.524 2.448 1.00 95.88 89 PRO A N 1
ATOM 694 C CA . PRO A 1 89 ? 1.180 7.151 3.511 1.00 95.88 89 PRO A CA 1
ATOM 695 C C . PRO A 1 89 ? 0.297 8.309 3.022 1.00 95.88 89 PRO A C 1
ATOM 697 O O . PRO A 1 89 ? -0.704 8.642 3.649 1.00 95.88 89 PRO A O 1
ATOM 700 N N . ASP A 1 90 ? 0.665 8.932 1.910 1.00 96.50 90 ASP A N 1
ATOM 701 C CA . ASP A 1 90 ? -0.033 10.030 1.242 1.00 96.50 90 ASP A CA 1
ATOM 702 C C . ASP A 1 90 ? -1.047 9.566 0.179 1.00 96.50 90 ASP A C 1
ATOM 704 O O . ASP A 1 90 ? -1.737 10.394 -0.420 1.00 96.50 90 ASP A O 1
ATOM 708 N N . GLY A 1 91 ? -1.124 8.253 -0.063 1.00 96.06 91 GLY A N 1
ATOM 709 C CA . GLY A 1 91 ? -1.975 7.622 -1.073 1.00 96.06 91 GLY A CA 1
ATOM 710 C C . GLY A 1 91 ? -1.374 7.522 -2.473 1.00 96.06 91 GLY A C 1
ATOM 711 O O . GLY A 1 91 ? -1.983 6.903 -3.347 1.00 96.06 91 GLY A O 1
ATOM 712 N N . ALA A 1 92 ? -0.186 8.085 -2.702 1.00 97.38 92 ALA A N 1
ATOM 713 C CA . ALA A 1 92 ? 0.552 7.923 -3.952 1.00 97.38 92 ALA A CA 1
ATOM 714 C C . ALA A 1 92 ? 1.061 6.482 -4.123 1.00 97.38 92 ALA A C 1
ATOM 716 O O . ALA A 1 92 ? 1.229 5.747 -3.147 1.00 97.38 92 ALA A O 1
ATOM 717 N N . LEU A 1 93 ? 1.365 6.081 -5.359 1.00 97.69 93 LEU A N 1
ATOM 718 C CA . LEU A 1 93 ? 2.121 4.855 -5.618 1.00 97.69 93 LEU A CA 1
ATOM 719 C C . LEU A 1 93 ? 3.615 5.171 -5.516 1.00 97.69 93 LEU A C 1
ATOM 721 O O . LEU A 1 93 ? 4.139 5.990 -6.271 1.00 97.69 93 LEU A O 1
ATOM 725 N N . TRP A 1 94 ? 4.296 4.523 -4.581 1.00 97.94 94 TRP A N 1
ATOM 726 C CA . TRP A 1 94 ? 5.737 4.624 -4.398 1.00 97.94 94 TRP A CA 1
ATOM 727 C C . TRP A 1 94 ? 6.421 3.462 -5.106 1.00 97.94 94 TRP A C 1
ATOM 729 O O . TRP A 1 94 ? 6.021 2.307 -4.936 1.00 97.94 94 TRP A O 1
ATOM 739 N N . ILE A 1 95 ? 7.444 3.776 -5.896 1.00 98.31 95 ILE A N 1
ATOM 740 C CA . ILE A 1 95 ? 8.156 2.820 -6.745 1.00 98.31 95 ILE A CA 1
ATOM 741 C C . ILE A 1 95 ? 9.639 2.904 -6.423 1.00 98.31 95 ILE A C 1
ATOM 743 O O . ILE A 1 95 ? 10.248 3.958 -6.606 1.00 98.31 95 ILE A O 1
ATOM 747 N N . ALA A 1 96 ? 10.221 1.790 -5.992 1.00 97.94 96 ALA A N 1
ATOM 748 C CA . ALA A 1 96 ? 11.663 1.623 -5.989 1.00 97.94 96 ALA A CA 1
ATOM 749 C C . ALA A 1 96 ? 12.113 1.146 -7.369 1.00 97.94 96 ALA A C 1
ATOM 751 O O . ALA A 1 96 ? 11.629 0.134 -7.878 1.00 97.94 96 ALA A O 1
ATOM 752 N N . ASP A 1 97 ? 13.039 1.887 -7.959 1.00 96.56 97 ASP A N 1
ATOM 753 C CA . ASP A 1 97 ? 13.734 1.552 -9.192 1.00 96.56 97 ASP A CA 1
ATOM 754 C C . ASP A 1 97 ? 15.222 1.434 -8.866 1.00 96.56 97 ASP A C 1
ATOM 756 O O . ASP A 1 97 ? 15.855 2.400 -8.458 1.00 96.56 97 ASP A O 1
ATOM 760 N N . PHE A 1 98 ? 15.790 0.244 -9.015 1.00 93.19 98 PHE A N 1
ATOM 761 C CA . PHE A 1 98 ? 17.219 0.023 -8.758 1.00 93.19 98 PHE A CA 1
ATOM 762 C C . PHE A 1 98 ? 18.121 0.465 -9.921 1.00 93.19 98 PHE A C 1
ATOM 764 O O . PHE A 1 98 ? 19.338 0.428 -9.775 1.00 93.19 98 PHE A O 1
ATOM 771 N N . TYR A 1 99 ? 17.526 0.887 -11.043 1.00 94.56 99 TYR A N 1
ATOM 772 C CA . TYR A 1 99 ? 18.152 1.568 -12.171 1.00 94.56 99 TYR A CA 1
ATOM 773 C C . TYR A 1 99 ? 19.405 0.889 -12.753 1.00 94.56 99 TYR A C 1
ATOM 775 O O . TYR A 1 99 ? 20.535 1.294 -12.496 1.00 94.56 99 TYR A O 1
ATOM 783 N N . ARG A 1 100 ? 19.234 -0.142 -13.588 1.00 90.88 100 ARG A N 1
ATOM 784 C CA . ARG A 1 100 ? 20.362 -0.843 -14.236 1.00 90.88 100 ARG A CA 1
ATOM 785 C C . ARG A 1 100 ? 20.121 -1.118 -15.710 1.00 90.88 100 ARG A C 1
ATOM 787 O O . ARG A 1 100 ? 19.021 -1.497 -16.124 1.00 90.88 100 ARG A O 1
ATOM 794 N N . LEU A 1 101 ? 21.198 -1.003 -16.487 1.00 87.50 101 LEU A N 1
ATOM 795 C CA . LEU A 1 101 ? 21.202 -1.389 -17.896 1.00 87.50 101 LEU A CA 1
ATOM 796 C C . LEU A 1 101 ? 20.988 -2.902 -18.049 1.00 87.50 101 LEU A C 1
ATOM 798 O O . LEU A 1 101 ? 20.041 -3.335 -18.712 1.00 87.50 101 LEU A O 1
ATOM 802 N N . VAL A 1 102 ? 21.846 -3.691 -17.395 1.00 87.31 102 VAL A N 1
ATOM 803 C CA . VAL A 1 102 ? 21.813 -5.158 -17.420 1.00 87.31 102 VAL A CA 1
ATOM 804 C C . VAL A 1 102 ? 21.038 -5.676 -16.210 1.00 87.31 102 VAL A C 1
ATOM 806 O O . VAL A 1 102 ? 21.428 -5.445 -15.063 1.00 87.31 102 VAL A O 1
ATOM 809 N N . LEU A 1 103 ? 19.925 -6.360 -16.488 1.00 85.19 103 LEU A N 1
ATOM 810 C CA . LEU A 1 103 ? 19.083 -7.021 -15.487 1.00 85.19 103 LEU A CA 1
ATOM 811 C C . LEU A 1 103 ? 19.582 -8.439 -15.167 1.00 85.19 103 LEU A C 1
ATOM 813 O O . LEU A 1 103 ? 19.532 -8.848 -14.011 1.00 85.19 103 LEU A O 1
ATOM 817 N N . GLU A 1 104 ? 20.048 -9.152 -16.193 1.00 84.06 104 GLU A N 1
ATOM 818 C CA . GLU A 1 104 ? 20.407 -10.570 -16.146 1.00 84.06 104 GLU A CA 1
ATOM 819 C C . GLU A 1 104 ? 21.624 -10.838 -15.251 1.00 84.06 104 GLU A C 1
ATOM 821 O O . GLU A 1 104 ? 22.524 -9.996 -15.123 1.00 84.06 104 GLU A O 1
ATOM 826 N N . HIS A 1 105 ? 21.652 -12.014 -14.622 1.00 84.69 105 HIS A N 1
ATOM 827 C CA . HIS A 1 105 ? 22.831 -12.448 -13.879 1.00 84.69 105 HIS A CA 1
ATOM 828 C C . HIS A 1 105 ? 23.971 -12.797 -14.859 1.00 84.69 105 HIS A C 1
ATOM 830 O O . HIS A 1 105 ? 23.690 -13.394 -15.897 1.00 84.69 105 HIS A O 1
ATOM 836 N N . PRO A 1 106 ? 25.246 -12.475 -14.555 1.00 84.38 106 PRO A N 1
ATOM 837 C CA . PRO A 1 106 ? 26.366 -12.713 -15.475 1.00 84.38 106 PRO A CA 1
ATOM 838 C C . PRO A 1 106 ? 26.476 -14.155 -15.982 1.00 84.38 106 PRO A C 1
ATOM 840 O O . PRO A 1 106 ? 26.748 -14.368 -17.152 1.00 84.38 106 PRO A O 1
ATOM 843 N N . GLU A 1 107 ? 26.164 -15.132 -15.128 1.00 87.75 107 GLU A N 1
ATOM 844 C CA . GLU A 1 107 ? 26.169 -16.568 -15.457 1.00 87.75 107 GLU A CA 1
ATOM 845 C C . GLU A 1 107 ? 25.290 -16.942 -16.664 1.00 87.75 107 GLU A C 1
ATOM 847 O O . GLU A 1 107 ? 25.579 -17.911 -17.362 1.00 87.75 107 GLU A O 1
ATOM 852 N N . TRP A 1 108 ? 24.242 -16.162 -16.943 1.00 86.06 108 TRP A N 1
ATOM 853 C CA . TRP A 1 108 ? 23.322 -16.395 -18.061 1.00 86.06 108 TRP A CA 1
ATOM 854 C C . TRP A 1 108 ? 23.644 -15.542 -19.296 1.00 86.06 108 TRP A C 1
ATOM 856 O O . TRP A 1 108 ? 22.896 -15.556 -20.275 1.00 86.06 108 TRP A O 1
ATOM 866 N N . ILE A 1 109 ? 24.752 -14.796 -19.273 1.00 85.19 109 ILE A N 1
ATOM 867 C CA . ILE A 1 109 ? 25.222 -13.976 -20.389 1.00 85.19 109 ILE A CA 1
ATOM 868 C C . ILE A 1 109 ? 26.388 -14.710 -21.063 1.00 85.19 109 ILE A C 1
ATOM 870 O O . ILE A 1 109 ? 27.367 -15.036 -20.397 1.00 85.19 109 ILE A O 1
ATOM 874 N N . PRO A 1 110 ? 26.348 -14.950 -22.386 1.00 90.19 110 PRO A N 1
ATOM 875 C CA . PRO A 1 110 ? 27.488 -15.518 -23.097 1.00 90.19 110 PRO A CA 1
ATOM 876 C C . PRO A 1 110 ? 28.774 -14.720 -22.844 1.00 90.19 110 PRO A C 1
ATOM 878 O O . PRO A 1 110 ? 28.783 -13.491 -22.952 1.00 90.19 110 PRO A O 1
ATOM 881 N N . ASN A 1 111 ? 29.874 -15.419 -22.549 1.00 89.38 111 ASN A N 1
ATOM 882 C CA . ASN A 1 111 ? 31.148 -14.813 -22.137 1.00 89.38 111 ASN A CA 1
ATOM 883 C C . ASN A 1 111 ? 31.658 -13.717 -23.096 1.00 89.38 111 ASN A C 1
ATOM 885 O O . ASN A 1 111 ? 32.325 -12.769 -22.686 1.00 89.38 111 ASN A O 1
ATOM 889 N N . ASP A 1 112 ? 31.406 -13.846 -24.400 1.00 90.94 112 ASP A N 1
ATOM 890 C CA . ASP A 1 112 ? 31.814 -12.868 -25.412 1.00 90.94 112 ASP A CA 1
ATOM 891 C C . ASP A 1 112 ? 30.973 -11.583 -25.405 1.00 90.94 112 ASP A C 1
ATOM 893 O O . ASP A 1 112 ? 31.478 -10.524 -25.793 1.00 90.94 112 ASP A O 1
ATOM 897 N N . VAL A 1 113 ? 29.724 -11.669 -24.946 1.00 86.31 113 VAL A N 1
ATOM 898 C CA . VAL A 1 113 ? 28.821 -10.537 -24.716 1.00 86.31 113 VAL A CA 1
ATOM 899 C C . VAL A 1 113 ? 29.133 -9.884 -23.374 1.00 86.31 113 VAL A C 1
ATOM 901 O O . VAL A 1 113 ? 29.265 -8.662 -23.322 1.00 86.31 113 VAL A O 1
ATOM 904 N N . GLU A 1 114 ? 29.317 -10.676 -22.314 1.00 87.06 114 GLU A N 1
ATOM 905 C CA . GLU A 1 114 ? 29.619 -10.181 -20.965 1.00 87.06 114 GLU A CA 1
ATOM 906 C C . GLU A 1 114 ? 30.849 -9.265 -20.962 1.00 87.06 114 GLU A C 1
ATOM 908 O O . GLU A 1 114 ? 30.783 -8.141 -20.468 1.00 87.06 114 GLU A O 1
ATOM 913 N N . ARG A 1 115 ? 31.937 -9.681 -21.627 1.00 88.25 115 ARG A N 1
ATOM 914 C CA . ARG A 1 115 ? 33.180 -8.894 -21.750 1.00 88.25 115 ARG A CA 1
ATOM 915 C C . ARG A 1 115 ? 33.001 -7.512 -22.390 1.00 88.25 115 ARG A C 1
ATOM 917 O O . ARG A 1 115 ? 33.891 -6.675 -22.271 1.00 88.25 115 ARG A O 1
ATOM 924 N N . LYS A 1 116 ? 31.899 -7.277 -23.108 1.00 88.94 116 LYS A N 1
ATOM 925 C CA . LYS A 1 116 ? 31.600 -6.009 -23.797 1.00 88.94 116 LYS A CA 1
ATOM 926 C C . LYS A 1 116 ? 30.633 -5.122 -23.009 1.00 88.94 116 LYS A C 1
ATOM 928 O O . LYS A 1 116 ? 30.333 -4.018 -23.463 1.00 88.94 116 LYS A O 1
ATOM 933 N N . LEU A 1 117 ? 30.111 -5.596 -21.876 1.00 86.56 117 LEU A N 1
ATOM 934 C CA . LEU A 1 117 ? 29.086 -4.914 -21.093 1.00 86.56 117 LEU A CA 1
ATOM 935 C C . LEU A 1 117 ? 29.624 -4.496 -19.725 1.00 86.56 117 LEU A C 1
ATOM 937 O O . LEU A 1 117 ? 30.204 -5.285 -18.988 1.00 86.56 117 LEU A O 1
ATOM 941 N N . GLU A 1 118 ? 29.329 -3.262 -19.327 1.00 88.75 118 GLU A N 1
ATOM 942 C CA . GLU A 1 118 ? 29.449 -2.861 -17.930 1.00 88.75 118 GLU A CA 1
ATOM 943 C C . GLU A 1 118 ? 28.224 -3.383 -17.167 1.00 88.75 118 GLU A C 1
ATOM 945 O O . GLU A 1 118 ? 27.176 -2.738 -17.093 1.00 88.75 118 GLU A O 1
ATOM 950 N N . LEU A 1 119 ? 28.335 -4.592 -16.612 1.00 87.50 119 LEU A N 1
ATOM 951 C CA . LEU A 1 119 ? 27.205 -5.289 -15.990 1.00 87.50 119 LEU A CA 1
ATOM 952 C C . LEU A 1 119 ? 26.540 -4.462 -14.886 1.00 87.50 119 LEU A C 1
ATOM 954 O O . LEU A 1 119 ? 25.317 -4.458 -14.759 1.00 87.50 119 LEU A O 1
ATOM 958 N N . ARG A 1 120 ? 27.323 -3.740 -14.083 1.00 88.12 120 ARG A N 1
ATOM 959 C CA . ARG A 1 120 ? 26.830 -2.954 -12.942 1.00 88.12 120 ARG A CA 1
ATOM 960 C C . ARG A 1 120 ? 26.485 -1.506 -13.285 1.00 88.12 120 ARG A C 1
ATOM 962 O O . ARG A 1 120 ? 26.126 -0.765 -12.376 1.00 88.12 120 ARG A O 1
ATOM 969 N N . ALA A 1 121 ? 26.500 -1.128 -14.562 1.00 91.56 121 ALA A N 1
ATOM 970 C CA . ALA A 1 121 ? 26.188 0.231 -14.978 1.00 91.56 121 ALA A CA 1
ATOM 971 C C . ALA A 1 121 ? 24.860 0.720 -14.366 1.00 91.56 121 ALA A C 1
ATOM 973 O O . ALA A 1 121 ? 23.795 0.128 -14.586 1.00 91.56 121 ALA A O 1
ATOM 974 N N . GLY A 1 122 ? 24.951 1.803 -13.586 1.00 92.69 122 GLY A N 1
ATOM 975 C CA . GLY A 1 122 ? 23.820 2.468 -12.935 1.00 92.69 122 GLY A CA 1
ATOM 976 C C . GLY A 1 122 ? 23.465 1.966 -11.539 1.00 92.69 122 GLY A C 1
ATOM 977 O O . GLY A 1 122 ? 22.562 2.533 -10.934 1.00 92.69 122 GLY A O 1
ATOM 978 N N . SER A 1 123 ? 24.164 0.966 -10.985 1.00 90.88 123 SER A N 1
ATOM 979 C CA . SER A 1 123 ? 23.827 0.403 -9.665 1.00 90.88 123 SER A CA 1
ATOM 980 C C . SER A 1 123 ? 23.876 1.404 -8.501 1.00 90.88 123 SER A C 1
ATOM 982 O O . SER A 1 123 ? 23.337 1.127 -7.436 1.00 90.88 123 SER A O 1
ATOM 984 N N . ASP A 1 124 ? 24.517 2.552 -8.697 1.00 94.38 124 ASP A N 1
ATOM 985 C CA . ASP A 1 124 ? 24.620 3.691 -7.781 1.00 94.38 124 ASP A CA 1
ATOM 986 C C . ASP A 1 124 ? 23.513 4.748 -7.979 1.00 94.38 124 ASP A C 1
ATOM 988 O O . ASP A 1 124 ? 23.458 5.740 -7.257 1.00 94.38 124 ASP A O 1
ATOM 992 N N . ARG A 1 125 ? 22.617 4.558 -8.955 1.00 95.25 125 ARG A N 1
ATOM 993 C CA . ARG A 1 125 ? 21.629 5.557 -9.405 1.00 95.25 125 ARG A CA 1
ATOM 994 C C . ARG A 1 125 ? 20.187 5.129 -9.160 1.00 95.25 125 ARG A C 1
ATOM 996 O O . ARG A 1 125 ? 19.295 5.555 -9.895 1.00 95.25 125 ARG A O 1
ATOM 1003 N N . GLY A 1 126 ? 19.961 4.300 -8.141 1.00 95.69 126 GLY A N 1
ATOM 1004 C CA . GLY A 1 126 ? 18.621 3.905 -7.715 1.00 95.69 126 GLY A CA 1
ATOM 1005 C C . GLY A 1 126 ? 17.730 5.114 -7.401 1.00 95.69 126 GLY A C 1
ATOM 1006 O O . GLY A 1 126 ? 18.204 6.180 -7.006 1.00 95.69 126 GLY A O 1
ATOM 1007 N N . ARG A 1 127 ? 16.422 4.962 -7.611 1.00 96.44 127 ARG A N 1
ATOM 1008 C CA . ARG A 1 127 ? 15.424 6.034 -7.526 1.00 96.44 127 ARG A CA 1
ATOM 1009 C C . ARG A 1 127 ? 14.207 5.582 -6.740 1.00 96.44 127 ARG A C 1
ATOM 1011 O O . ARG A 1 127 ? 13.783 4.430 -6.818 1.00 96.44 127 ARG A O 1
ATOM 1018 N N . LEU A 1 128 ? 13.613 6.536 -6.031 1.00 97.56 128 LEU A N 1
ATOM 1019 C CA . LEU A 1 128 ? 12.274 6.416 -5.472 1.00 97.56 128 LEU A CA 1
ATOM 1020 C C . LEU A 1 128 ? 11.354 7.363 -6.235 1.00 97.56 128 LEU A C 1
ATOM 1022 O O . LEU A 1 128 ? 11.513 8.581 -6.161 1.00 97.56 128 LEU A O 1
ATOM 1026 N N . TYR A 1 129 ? 10.394 6.807 -6.966 1.00 97.69 129 TYR A N 1
ATOM 1027 C CA . TYR A 1 129 ? 9.343 7.593 -7.599 1.00 97.69 129 TYR A CA 1
ATOM 1028 C C . TYR A 1 129 ? 8.125 7.656 -6.687 1.00 97.69 129 TYR A C 1
ATOM 1030 O O . TYR A 1 129 ? 7.709 6.648 -6.119 1.00 97.69 129 TYR A O 1
ATOM 1038 N N . ARG A 1 130 ? 7.528 8.843 -6.597 1.00 97.38 130 ARG A N 1
ATOM 1039 C CA . ARG A 1 130 ? 6.242 9.097 -5.946 1.00 97.38 130 ARG A CA 1
ATOM 1040 C C . ARG A 1 130 ? 5.250 9.506 -7.030 1.00 97.38 130 ARG A C 1
ATOM 1042 O O . ARG A 1 130 ? 5.350 10.607 -7.563 1.00 97.38 130 ARG A O 1
ATOM 1049 N N . VAL A 1 131 ? 4.337 8.606 -7.384 1.00 97.50 131 VAL A N 1
ATOM 1050 C CA . VAL A 1 131 ? 3.440 8.740 -8.542 1.00 97.50 131 VAL A CA 1
ATOM 1051 C C . VAL A 1 131 ? 2.014 9.030 -8.084 1.00 97.50 131 VAL A C 1
ATOM 1053 O O . VAL A 1 131 ? 1.486 8.338 -7.215 1.00 97.50 131 VAL A O 1
ATOM 1056 N N . TYR A 1 132 ? 1.385 10.041 -8.681 1.00 96.50 132 TYR A N 1
ATOM 1057 C CA . TYR A 1 132 ? 0.004 10.450 -8.418 1.00 96.50 132 TYR A CA 1
ATOM 1058 C C . TYR A 1 132 ? -0.584 11.201 -9.630 1.00 96.50 132 TYR A C 1
ATOM 1060 O O . TYR A 1 132 ? 0.182 11.652 -10.485 1.00 96.50 132 TYR A O 1
ATOM 1068 N N . PRO A 1 133 ? -1.922 11.329 -9.745 1.00 94.81 133 PRO A N 1
ATOM 1069 C CA . PRO A 1 133 ? -2.551 12.050 -10.854 1.00 94.81 133 PRO A CA 1
ATOM 1070 C C . PRO A 1 133 ? -2.149 13.529 -10.874 1.00 94.81 133 PRO A C 1
ATOM 1072 O O . PRO A 1 133 ? -2.208 14.191 -9.843 1.00 94.81 133 PRO A O 1
ATOM 1075 N N . ALA A 1 134 ? -1.797 14.067 -12.044 1.00 94.69 134 ALA A N 1
ATOM 1076 C CA . ALA A 1 134 ? -1.307 15.446 -12.180 1.00 94.69 134 ALA A CA 1
ATOM 1077 C C . ALA A 1 134 ? -2.310 16.519 -11.709 1.00 94.69 134 ALA A C 1
ATOM 1079 O O . ALA A 1 134 ? -1.914 17.610 -11.314 1.00 94.69 134 ALA A O 1
ATOM 1080 N N . ASN A 1 135 ? -3.606 16.204 -11.738 1.00 95.00 135 ASN A N 1
ATOM 1081 C CA . ASN A 1 135 ? -4.701 17.073 -11.308 1.00 95.00 135 ASN A CA 1
ATOM 1082 C C . ASN A 1 135 ? -5.140 16.840 -9.850 1.00 95.00 135 ASN A C 1
ATOM 1084 O O . ASN A 1 135 ? -6.165 17.380 -9.435 1.00 95.00 135 ASN A O 1
ATOM 1088 N N . LYS A 1 136 ? -4.415 16.024 -9.074 1.00 94.81 136 LYS A N 1
ATOM 1089 C CA . LYS A 1 136 ? -4.710 15.765 -7.661 1.00 94.81 136 LYS A CA 1
ATOM 1090 C C . LYS A 1 136 ? -3.489 16.042 -6.796 1.00 94.81 136 LYS A C 1
ATOM 1092 O O . LYS A 1 136 ? -2.368 15.685 -7.140 1.00 94.81 136 LYS A O 1
ATOM 1097 N N . THR A 1 137 ? -3.732 16.598 -5.617 1.00 94.38 137 THR A N 1
ATOM 1098 C CA . THR A 1 137 ? -2.696 16.778 -4.597 1.00 94.38 137 THR A CA 1
ATOM 1099 C C . THR A 1 137 ? -2.728 15.590 -3.633 1.00 94.38 137 THR A C 1
ATOM 1101 O O . THR A 1 137 ? -3.782 15.325 -3.046 1.00 94.38 137 THR A O 1
ATOM 1104 N N . PRO A 1 138 ? -1.613 14.861 -3.436 1.00 95.62 138 PRO A N 1
ATOM 1105 C CA . PRO A 1 138 ? -1.539 13.821 -2.415 1.00 95.62 138 PRO A CA 1
ATOM 1106 C C . PRO A 1 138 ? -1.760 14.393 -1.013 1.00 95.62 138 PRO A C 1
ATOM 1108 O O . PRO A 1 138 ? -1.418 15.546 -0.736 1.00 95.62 138 PRO A O 1
ATOM 1111 N N . ARG A 1 139 ? -2.278 13.574 -0.094 1.00 95.12 139 ARG A N 1
ATOM 1112 C CA . ARG A 1 139 ? -2.456 14.003 1.301 1.00 95.12 139 ARG A CA 1
ATOM 1113 C C . ARG A 1 139 ? -1.098 14.226 1.989 1.00 95.12 139 ARG A C 1
ATOM 1115 O O . ARG A 1 139 ? -0.097 13.635 1.581 1.00 95.12 139 ARG A O 1
ATOM 1122 N N . PRO A 1 140 ? -1.034 15.034 3.061 1.00 96.06 140 PRO A N 1
ATOM 1123 C CA . PRO A 1 140 ? 0.163 15.121 3.889 1.00 96.06 140 PRO A CA 1
ATOM 1124 C C . PRO A 1 140 ? 0.540 13.758 4.480 1.00 96.06 140 PRO A C 1
ATOM 1126 O O . PRO A 1 140 ? -0.333 12.972 4.851 1.00 96.06 140 PRO A O 1
ATOM 1129 N N . ILE A 1 141 ? 1.842 13.492 4.600 1.00 95.88 141 ILE A N 1
ATOM 1130 C CA . ILE A 1 141 ? 2.353 12.287 5.264 1.00 95.88 141 ILE A CA 1
ATOM 1131 C C . ILE A 1 141 ? 2.235 12.496 6.781 1.00 95.88 141 ILE A C 1
ATOM 1133 O O . ILE A 1 141 ? 2.892 13.396 7.310 1.00 95.88 141 ILE A O 1
ATOM 1137 N N . PRO A 1 142 ? 1.416 11.712 7.505 1.00 95.06 142 PRO A N 1
ATOM 1138 C CA . PRO A 1 142 ? 1.239 11.916 8.933 1.00 95.06 142 PRO A CA 1
ATOM 1139 C C . PRO A 1 142 ? 2.422 11.356 9.730 1.00 95.06 142 PRO A C 1
ATOM 1141 O O . PRO A 1 142 ? 2.900 10.252 9.470 1.00 95.06 142 PRO A O 1
ATOM 1144 N N . ASN A 1 143 ? 2.825 12.063 10.787 1.00 96.25 143 ASN A N 1
ATOM 1145 C CA . ASN A 1 143 ? 3.683 11.491 11.822 1.00 96.25 143 ASN A CA 1
ATOM 1146 C C . ASN A 1 143 ? 2.818 10.737 12.846 1.00 96.25 143 ASN A C 1
ATOM 1148 O O . ASN A 1 143 ? 2.353 11.313 13.828 1.00 96.25 143 ASN A O 1
ATOM 1152 N N . LEU A 1 144 ? 2.574 9.446 12.601 1.00 97.00 144 LEU A N 1
ATOM 1153 C CA . LEU A 1 144 ? 1.785 8.605 13.510 1.00 97.00 144 LEU A CA 1
ATOM 1154 C C . LEU A 1 144 ? 2.550 8.235 14.793 1.00 97.00 144 LEU A C 1
ATOM 1156 O O . LEU A 1 144 ? 1.926 7.962 15.816 1.00 97.00 144 LEU A O 1
ATOM 1160 N N . ALA A 1 145 ? 3.886 8.261 14.775 1.00 95.25 145 ALA A N 1
ATOM 1161 C CA . ALA A 1 145 ? 4.709 7.829 15.906 1.00 95.25 145 ALA A CA 1
ATOM 1162 C C . ALA A 1 145 ? 4.497 8.686 17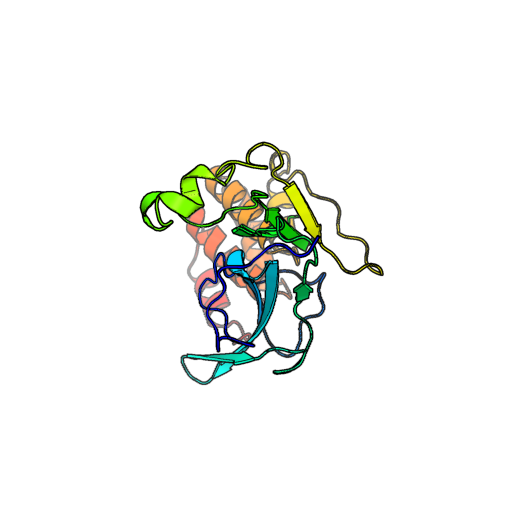.165 1.00 95.25 145 ALA A C 1
ATOM 1164 O O . ALA A 1 145 ? 4.566 8.158 18.270 1.00 95.25 145 ALA A O 1
ATOM 1165 N N . ASN A 1 146 ? 4.157 9.967 17.010 1.00 92.50 146 ASN A N 1
ATOM 1166 C CA . ASN A 1 146 ? 3.960 10.893 18.131 1.00 92.50 146 ASN A CA 1
ATOM 1167 C C . ASN A 1 146 ? 2.485 11.100 18.511 1.00 92.50 146 ASN A C 1
ATOM 1169 O O . ASN A 1 146 ? 2.186 11.924 19.371 1.00 92.50 146 ASN A O 1
ATOM 1173 N N . LYS A 1 147 ? 1.552 10.376 17.880 1.00 97.00 147 LYS A N 1
ATOM 1174 C CA . LYS A 1 147 ? 0.117 10.534 18.145 1.00 97.00 147 LYS A CA 1
ATOM 1175 C C . LYS A 1 147 ? -0.305 9.920 19.470 1.00 97.00 147 LYS A C 1
ATOM 1177 O O . LYS A 1 147 ? 0.210 8.877 19.876 1.00 97.00 147 LYS A O 1
ATOM 1182 N N . THR A 1 148 ? -1.283 10.545 20.113 1.00 97.12 148 THR A N 1
ATOM 1183 C CA . THR A 1 148 ? -1.989 10.009 21.283 1.00 97.12 148 THR A CA 1
ATOM 1184 C C . THR A 1 148 ? -2.863 8.808 20.901 1.00 97.12 148 THR A C 1
ATOM 1186 O O . THR A 1 148 ? -3.124 8.556 19.724 1.00 97.12 148 THR A O 1
ATOM 1189 N N . VAL A 1 149 ? -3.339 8.049 21.893 1.00 97.44 149 VAL A N 1
ATOM 1190 C CA . VAL A 1 149 ? -4.235 6.901 21.655 1.00 97.44 149 VAL A CA 1
ATOM 1191 C C . VAL A 1 149 ? -5.502 7.298 20.881 1.00 97.44 149 VAL A C 1
ATOM 1193 O O . VAL A 1 149 ? -5.766 6.659 19.862 1.00 97.44 149 VAL A O 1
ATOM 1196 N N . PRO A 1 150 ? -6.256 8.352 21.260 1.00 96.88 150 PRO A N 1
ATOM 1197 C CA . PRO A 1 150 ? -7.439 8.757 20.498 1.00 96.88 150 PRO A CA 1
ATOM 1198 C C . PRO A 1 150 ? -7.116 9.143 19.051 1.00 96.88 150 PRO A C 1
ATOM 1200 O O . PRO A 1 150 ? -7.865 8.804 18.138 1.00 96.88 150 PRO A O 1
ATOM 1203 N N . GLU A 1 151 ? -5.980 9.802 18.816 1.00 97.62 151 GLU A N 1
ATOM 1204 C CA . GLU A 1 151 ? -5.553 10.172 17.465 1.00 97.62 151 GLU A CA 1
ATOM 1205 C C . GLU A 1 151 ? -5.134 8.965 16.615 1.00 97.62 151 GLU A C 1
ATOM 1207 O O . GLU A 1 151 ? -5.371 8.963 15.408 1.00 97.62 151 GLU A O 1
ATOM 1212 N N . LEU A 1 152 ? -4.516 7.943 17.216 1.00 98.25 152 LEU A N 1
ATOM 1213 C CA . LEU A 1 152 ? -4.219 6.686 16.525 1.00 98.25 152 LEU A CA 1
ATOM 1214 C C . LEU A 1 152 ? -5.502 5.921 16.193 1.00 98.25 152 LEU A C 1
ATOM 1216 O O . LEU A 1 152 ? -5.629 5.410 15.084 1.00 98.25 152 LEU A O 1
ATOM 1220 N N . VAL A 1 153 ? -6.478 5.889 17.104 1.00 98.06 153 VAL A N 1
ATOM 1221 C CA . VAL A 1 153 ? -7.787 5.286 16.817 1.00 98.06 153 VAL A CA 1
ATOM 1222 C C . VAL A 1 153 ? -8.497 6.042 15.692 1.00 98.06 153 VAL A C 1
ATOM 1224 O O . VAL A 1 153 ? -9.040 5.411 14.793 1.00 98.06 153 VAL A O 1
ATOM 1227 N N . ALA A 1 154 ? -8.428 7.376 15.668 1.00 97.00 154 ALA A N 1
ATOM 1228 C CA . ALA A 1 154 ? -8.962 8.165 14.558 1.00 97.00 154 ALA A CA 1
ATOM 1229 C C . ALA A 1 154 ? -8.257 7.854 13.221 1.00 97.00 154 ALA A C 1
ATOM 1231 O O . ALA A 1 154 ? -8.901 7.816 12.175 1.00 97.00 154 ALA A O 1
ATOM 1232 N N . ALA A 1 155 ? -6.950 7.571 13.238 1.00 97.50 155 ALA A N 1
ATOM 1233 C CA . ALA A 1 155 ? -6.199 7.205 12.036 1.00 97.50 155 ALA A CA 1
ATOM 1234 C C . ALA A 1 155 ? -6.619 5.849 11.430 1.00 97.50 155 ALA A C 1
ATOM 1236 O O . ALA A 1 155 ? -6.388 5.626 10.239 1.00 97.50 155 ALA A O 1
ATOM 1237 N N . LEU A 1 156 ? -7.287 4.971 12.193 1.00 97.50 156 LEU A N 1
ATOM 1238 C CA . LEU A 1 156 ? -7.896 3.743 11.662 1.00 97.50 156 LEU A CA 1
ATOM 1239 C C . LEU A 1 156 ? -9.063 4.016 10.700 1.00 97.50 156 LEU A C 1
ATOM 1241 O O . LEU A 1 156 ? -9.424 3.127 9.935 1.00 97.50 156 LEU A O 1
ATOM 1245 N N . ASP A 1 157 ? -9.638 5.222 10.684 1.00 96.50 157 ASP A N 1
ATOM 1246 C CA . ASP A 1 157 ? -10.703 5.613 9.741 1.00 96.50 157 ASP A CA 1
ATOM 1247 C C . ASP A 1 157 ? -10.165 6.298 8.469 1.00 96.50 157 ASP A C 1
ATOM 1249 O O . ASP A 1 157 ? -10.913 6.814 7.640 1.00 96.50 157 ASP A O 1
ATOM 1253 N N . SER A 1 158 ? -8.842 6.289 8.280 1.00 95.88 158 SER A N 1
ATOM 1254 C CA . SER A 1 158 ? -8.195 6.862 7.098 1.00 95.88 158 SER A CA 1
ATOM 1255 C C . SER A 1 158 ? -8.552 6.094 5.816 1.00 95.88 158 SER A C 1
ATOM 1257 O O . SER A 1 158 ? -8.597 4.859 5.840 1.00 95.88 158 SER A O 1
ATOM 1259 N N . PRO A 1 159 ? -8.704 6.764 4.654 1.00 94.12 159 PRO A N 1
ATOM 1260 C CA . PRO A 1 159 ? -8.796 6.072 3.365 1.00 94.12 159 PRO A CA 1
ATOM 1261 C C . PRO A 1 159 ? -7.510 5.299 3.028 1.00 94.12 159 PRO A C 1
ATOM 1263 O O . PRO A 1 159 ? -7.563 4.296 2.317 1.00 94.12 159 PRO A O 1
ATOM 1266 N N . SER A 1 160 ? -6.369 5.691 3.606 1.00 95.75 160 SER A N 1
ATOM 1267 C CA . SER A 1 160 ? -5.074 5.054 3.372 1.00 95.75 160 SER A CA 1
ATOM 1268 C C . SER A 1 160 ? -4.894 3.787 4.202 1.00 95.75 160 SER A C 1
ATOM 1270 O O . SER A 1 160 ? -4.758 3.840 5.425 1.00 95.75 160 SER A O 1
ATOM 1272 N N . GLY A 1 161 ? -4.804 2.638 3.533 1.00 95.94 161 GLY A N 1
ATOM 1273 C CA . GLY A 1 161 ? -4.507 1.351 4.160 1.00 95.94 161 GLY A CA 1
ATOM 1274 C C . GLY A 1 161 ? -3.169 1.346 4.893 1.00 95.94 161 GLY A C 1
ATOM 1275 O O . GLY A 1 161 ? -3.081 0.765 5.967 1.00 95.94 161 GLY A O 1
ATOM 1276 N N . TRP A 1 162 ? -2.163 2.070 4.385 1.00 96.75 162 TRP A N 1
ATOM 1277 C CA . TRP A 1 162 ? -0.886 2.233 5.086 1.00 96.75 162 TRP A CA 1
ATOM 1278 C C . TRP A 1 162 ? -1.075 2.911 6.447 1.00 96.75 162 TRP A C 1
ATOM 1280 O O . TRP A 1 162 ? -0.508 2.465 7.447 1.00 96.75 162 TRP A O 1
ATOM 1290 N N . GLN A 1 163 ? -1.881 3.981 6.498 1.00 97.50 163 GLN A N 1
ATOM 1291 C CA . GLN A 1 163 ? -2.123 4.708 7.745 1.00 97.50 163 GLN A CA 1
ATOM 1292 C C . GLN A 1 163 ? -2.899 3.850 8.738 1.00 97.50 163 GLN A C 1
ATOM 1294 O O . GLN A 1 163 ? -2.526 3.820 9.908 1.00 97.50 163 GLN A O 1
ATOM 1299 N N . ARG A 1 164 ? -3.917 3.116 8.270 1.00 97.50 164 ARG A N 1
ATOM 1300 C CA . ARG A 1 164 ? -4.685 2.212 9.132 1.00 97.50 164 ARG A CA 1
ATOM 1301 C C . ARG A 1 164 ? -3.815 1.091 9.699 1.00 97.50 164 ARG A C 1
ATOM 1303 O O . ARG A 1 164 ? -3.784 0.910 10.910 1.00 97.50 164 ARG A O 1
ATOM 1310 N N . ASP A 1 165 ? -3.044 0.404 8.856 1.00 97.75 165 ASP A N 1
ATOM 1311 C CA . ASP A 1 165 ? -2.157 -0.683 9.293 1.00 97.75 165 ASP A CA 1
ATOM 1312 C C . ASP A 1 165 ? -1.093 -0.177 10.280 1.00 97.75 165 ASP A C 1
ATOM 1314 O O . ASP A 1 165 ? -0.817 -0.810 11.299 1.00 97.75 165 ASP A O 1
ATOM 1318 N N . THR A 1 166 ? -0.520 1.002 10.016 1.00 98.12 166 THR A N 1
ATOM 1319 C CA . THR A 1 166 ? 0.478 1.606 10.907 1.00 98.12 166 THR A CA 1
ATOM 1320 C C . THR A 1 166 ? -0.138 2.034 12.236 1.00 98.12 166 THR A C 1
ATOM 1322 O O . THR A 1 166 ? 0.471 1.820 13.283 1.00 98.12 166 THR A O 1
ATOM 1325 N N . ALA A 1 167 ? -1.340 2.614 12.219 1.00 98.06 167 ALA A N 1
ATOM 1326 C CA . ALA A 1 167 ? -2.053 2.998 13.429 1.00 98.06 167 ALA A CA 1
ATOM 1327 C C . ALA A 1 167 ? -2.423 1.778 14.282 1.00 98.06 167 ALA A C 1
ATOM 1329 O O . ALA A 1 167 ? -2.170 1.788 15.485 1.00 98.06 167 ALA A O 1
ATOM 1330 N N . GLN A 1 168 ? -2.937 0.711 13.661 1.00 98.25 168 GLN A N 1
ATOM 1331 C CA . GLN A 1 168 ? -3.228 -0.558 14.328 1.00 98.25 168 GLN A CA 1
ATOM 1332 C C . GLN A 1 168 ? -1.971 -1.138 14.977 1.00 98.25 168 GLN A C 1
ATOM 1334 O O . GLN A 1 168 ? -1.989 -1.434 16.171 1.00 98.25 168 GLN A O 1
ATOM 1339 N N . ARG A 1 169 ? -0.867 -1.245 14.223 1.00 98.19 169 ARG A N 1
ATOM 1340 C CA . ARG A 1 169 ? 0.416 -1.725 14.752 1.00 98.19 169 ARG A CA 1
ATOM 1341 C C . ARG A 1 169 ? 0.845 -0.914 15.973 1.00 98.19 169 ARG A C 1
ATOM 1343 O O . ARG A 1 169 ? 1.133 -1.492 17.008 1.00 98.19 169 ARG A O 1
ATOM 1350 N N . LEU A 1 170 ? 0.837 0.418 15.883 1.00 98.25 170 LEU A N 1
ATOM 1351 C CA . LEU A 1 170 ? 1.241 1.283 16.996 1.00 98.25 170 LEU A CA 1
ATOM 1352 C C . LEU A 1 170 ? 0.320 1.159 18.217 1.00 98.25 170 LEU A C 1
ATOM 1354 O O . LEU A 1 170 ? 0.806 1.259 19.339 1.00 98.25 170 LEU A O 1
ATOM 1358 N N . LEU A 1 171 ? -0.987 0.962 18.027 1.00 98.19 171 LEU A N 1
ATOM 1359 C CA . LEU A 1 171 ? -1.918 0.726 19.133 1.00 98.19 171 LEU A CA 1
ATOM 1360 C C . LEU A 1 171 ? -1.593 -0.586 19.851 1.00 98.19 171 LEU A C 1
ATOM 1362 O O . LEU A 1 171 ? -1.465 -0.581 21.075 1.00 98.19 171 LEU A O 1
ATOM 1366 N N . VAL A 1 172 ? -1.419 -1.672 19.092 1.00 98.00 172 VAL A N 1
ATOM 1367 C CA . VAL A 1 172 ? -1.098 -3.003 19.627 1.00 98.00 172 VAL A CA 1
ATOM 1368 C C . VAL A 1 172 ? 0.277 -3.012 20.295 1.00 98.00 172 VAL A C 1
ATOM 1370 O O . VAL A 1 172 ? 0.374 -3.417 21.449 1.00 98.00 172 VAL A O 1
ATOM 1373 N N . ASP A 1 173 ? 1.310 -2.479 19.634 1.00 97.44 173 ASP A N 1
ATOM 1374 C CA . ASP A 1 173 ? 2.683 -2.401 20.157 1.00 97.44 173 ASP A CA 1
ATOM 1375 C C . ASP A 1 173 ? 2.743 -1.635 21.491 1.00 97.44 173 ASP A C 1
ATOM 1377 O O . ASP A 1 173 ? 3.526 -1.969 22.378 1.00 97.44 173 ASP A O 1
ATOM 1381 N N . ARG A 1 174 ? 1.909 -0.597 21.654 1.00 96.44 174 ARG A N 1
ATOM 1382 C CA . ARG A 1 174 ? 1.835 0.192 22.894 1.00 96.44 174 ARG A CA 1
ATOM 1383 C C . ARG A 1 174 ? 1.007 -0.468 23.993 1.00 96.44 174 ARG A C 1
ATOM 1385 O O . ARG A 1 174 ? 1.088 -0.019 25.133 1.00 96.44 174 ARG A O 1
ATOM 1392 N N . GLY A 1 175 ? 0.168 -1.450 23.664 1.00 94.38 175 GLY A N 1
ATOM 1393 C CA . GLY A 1 175 ? -0.637 -2.205 24.628 1.00 94.38 175 GLY A CA 1
ATOM 1394 C C . GLY A 1 175 ? -1.575 -1.361 25.500 1.00 94.38 175 GLY A C 1
ATOM 1395 O O . GLY A 1 175 ? -1.918 -1.771 26.607 1.00 94.38 175 GLY A O 1
ATOM 1396 N N . ASN A 1 176 ? -1.970 -0.160 25.062 1.00 91.44 176 ASN A N 1
ATOM 1397 C CA . ASN A 1 176 ? -2.734 0.751 25.913 1.00 91.44 176 ASN A CA 1
ATOM 1398 C C . ASN A 1 176 ? -4.236 0.424 25.879 1.00 91.44 176 ASN A C 1
ATOM 1400 O O . ASN A 1 176 ? -4.949 0.805 24.947 1.00 91.44 176 ASN A O 1
ATOM 1404 N N . ALA A 1 177 ? -4.727 -0.218 26.942 1.00 93.81 177 ALA A N 1
ATOM 1405 C CA . ALA A 1 177 ? -6.128 -0.619 27.087 1.00 93.81 177 ALA A CA 1
ATOM 1406 C C . ALA A 1 177 ? -7.135 0.551 27.019 1.00 93.81 177 ALA A C 1
ATOM 1408 O O . ALA A 1 177 ? -8.295 0.334 26.671 1.00 93.81 177 ALA A O 1
ATOM 1409 N N . SER A 1 178 ? -6.710 1.804 27.247 1.00 96.19 178 SER A N 1
ATOM 1410 C CA . SER A 1 178 ? -7.581 2.987 27.076 1.00 96.19 178 SER A CA 1
ATOM 1411 C C . SER A 1 178 ? -8.080 3.190 25.635 1.00 96.19 178 SER A C 1
ATOM 1413 O O . SER A 1 178 ? -9.020 3.955 25.399 1.00 96.19 178 SER A O 1
ATOM 1415 N N . ALA A 1 179 ? -7.501 2.485 24.656 1.00 97.56 179 ALA A N 1
ATOM 1416 C CA . ALA A 1 179 ? -7.995 2.466 23.284 1.00 97.56 179 ALA A CA 1
ATOM 1417 C C . ALA A 1 179 ? -9.345 1.740 23.143 1.00 97.56 179 ALA A C 1
ATOM 1419 O O . ALA A 1 179 ? -10.112 2.079 22.243 1.00 97.56 179 ALA A O 1
ATOM 1420 N N . ALA A 1 180 ? -9.662 0.775 24.016 1.00 97.69 180 ALA A N 1
ATOM 1421 C CA . ALA A 1 180 ? -10.794 -0.135 23.825 1.00 97.69 180 ALA A CA 1
ATOM 1422 C C . ALA A 1 180 ? -12.159 0.571 23.675 1.00 97.69 180 ALA A C 1
ATOM 1424 O O . ALA A 1 180 ? -12.848 0.284 22.694 1.00 97.69 180 ALA A O 1
ATOM 1425 N N . PRO A 1 181 ? -12.540 1.561 24.512 1.00 97.69 181 PRO A N 1
ATOM 1426 C CA . PRO A 1 181 ? -13.810 2.273 24.329 1.00 97.69 181 PRO A CA 1
ATOM 1427 C C . PRO A 1 181 ? -13.887 3.032 22.995 1.00 97.69 181 PRO A C 1
ATOM 1429 O O . PRO A 1 181 ? -14.939 3.098 22.357 1.00 97.69 181 PRO A O 1
ATOM 1432 N N . HIS A 1 182 ? -12.759 3.583 22.542 1.00 97.88 182 HIS A N 1
ATOM 1433 C CA . HIS A 1 182 ? -12.670 4.305 21.275 1.00 97.88 182 HIS A CA 1
ATOM 1434 C C . HIS A 1 182 ? -12.792 3.348 20.082 1.00 97.88 182 HIS A C 1
ATOM 1436 O O . HIS A 1 182 ? -13.501 3.647 19.122 1.00 97.88 182 HIS A O 1
ATOM 1442 N N . LEU A 1 183 ? -12.151 2.179 20.161 1.00 98.38 183 LEU A N 1
ATOM 1443 C CA . LEU A 1 183 ? -12.229 1.128 19.146 1.00 98.38 183 LEU A CA 1
ATOM 1444 C C . LEU A 1 183 ? -13.635 0.526 19.056 1.00 98.38 183 LEU A C 1
ATOM 1446 O O . LEU A 1 183 ? -14.148 0.367 17.953 1.00 98.38 183 LEU A O 1
ATOM 1450 N N . ALA A 1 184 ? -14.296 0.275 20.189 1.00 98.06 184 ALA A N 1
ATOM 1451 C CA . ALA A 1 184 ? -15.683 -0.190 20.222 1.00 98.06 184 ALA A CA 1
ATOM 1452 C C . ALA A 1 184 ? -16.635 0.820 19.553 1.00 98.06 184 ALA A C 1
ATOM 1454 O O . ALA A 1 184 ? -17.519 0.452 18.775 1.00 98.06 184 ALA A O 1
ATOM 1455 N N . LYS A 1 185 ? -16.410 2.124 19.781 1.00 97.69 185 LYS A N 1
ATOM 1456 C CA . LYS A 1 185 ? -17.146 3.190 19.088 1.00 97.69 185 LYS A CA 1
ATOM 1457 C C . LYS A 1 185 ? -16.881 3.177 17.579 1.00 97.69 185 LYS A C 1
ATOM 1459 O O . LYS A 1 185 ? -17.821 3.385 16.812 1.00 97.69 185 LYS A O 1
ATOM 1464 N N . LEU A 1 186 ? -15.637 2.948 17.159 1.00 97.06 186 LEU A N 1
ATOM 1465 C CA . LEU A 1 186 ? -15.250 2.882 15.748 1.00 97.06 186 LEU A CA 1
ATOM 1466 C C . LEU A 1 186 ? -15.903 1.681 15.044 1.00 97.06 186 LEU A C 1
ATOM 1468 O O . LEU A 1 186 ? -16.503 1.851 13.986 1.00 97.06 186 LEU A O 1
ATOM 1472 N N . LEU A 1 187 ? -15.856 0.504 15.677 1.00 97.56 187 LEU A N 1
ATOM 1473 C CA . LEU A 1 187 ? -16.493 -0.735 15.222 1.00 97.56 187 LEU A CA 1
ATOM 1474 C C . LEU A 1 187 ? -17.993 -0.540 14.969 1.00 97.56 187 LEU A C 1
ATOM 1476 O O . LEU A 1 187 ? -18.508 -0.994 13.954 1.00 97.56 187 LEU A O 1
ATOM 1480 N N . LYS A 1 188 ? -18.687 0.179 15.858 1.00 96.38 188 LYS A N 1
ATOM 1481 C CA . LYS A 1 188 ? -20.132 0.413 15.734 1.00 96.38 188 LYS A CA 1
ATOM 1482 C C . LYS A 1 188 ? -20.503 1.466 14.684 1.00 96.38 188 LYS A C 1
ATOM 1484 O O . LYS A 1 188 ? -21.544 1.337 14.049 1.00 96.38 188 LYS A O 1
ATOM 1489 N N . ASN A 1 189 ? -19.713 2.535 14.550 1.00 96.12 189 ASN A N 1
ATOM 1490 C CA . ASN A 1 189 ? -20.168 3.760 13.874 1.00 96.12 189 ASN A CA 1
ATOM 1491 C C . ASN A 1 189 ? -19.409 4.116 12.588 1.00 96.12 189 ASN A C 1
ATOM 1493 O O . ASN A 1 189 ? -19.901 4.956 11.828 1.00 96.12 189 ASN A O 1
ATOM 1497 N N . SER A 1 190 ? -18.223 3.544 12.337 1.00 96.38 190 SER A N 1
ATOM 1498 C CA . SER A 1 190 ? -17.478 3.867 11.115 1.00 96.38 190 SER A CA 1
ATOM 1499 C C . SER A 1 190 ? -18.285 3.456 9.888 1.00 96.38 190 SER A C 1
ATOM 1501 O O . SER A 1 190 ? -18.826 2.352 9.806 1.00 96.38 190 SER A O 1
ATOM 1503 N N . GLN A 1 191 ? -18.336 4.346 8.902 1.00 95.44 191 GLN A N 1
ATOM 1504 C CA . GLN A 1 191 ? -18.973 4.063 7.619 1.00 95.44 191 GLN A CA 1
ATOM 1505 C C . GLN A 1 191 ? -18.124 3.114 6.769 1.00 95.44 191 GLN A C 1
ATOM 1507 O O . GLN A 1 191 ? -18.650 2.428 5.894 1.00 95.44 191 GLN A O 1
ATOM 1512 N N . ARG A 1 192 ? -16.822 3.019 7.059 1.00 94.31 192 ARG A N 1
ATOM 1513 C CA . ARG A 1 192 ? -15.871 2.226 6.292 1.00 94.31 192 ARG A CA 1
ATOM 1514 C C . ARG A 1 192 ? -15.794 0.787 6.835 1.00 94.31 192 ARG A C 1
ATOM 1516 O O . ARG A 1 192 ? -15.335 0.581 7.957 1.00 94.31 192 ARG A O 1
ATOM 1523 N N . PRO A 1 193 ? -16.144 -0.233 6.030 1.00 95.25 193 PRO A N 1
ATOM 1524 C CA . PRO A 1 193 ? -16.089 -1.639 6.447 1.00 95.25 193 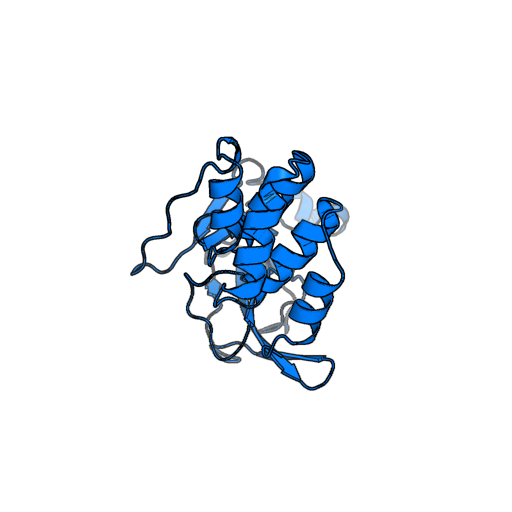PRO A CA 1
ATOM 1525 C C . PRO A 1 193 ? -14.693 -2.087 6.877 1.00 95.25 193 PRO A C 1
ATOM 1527 O O . PRO A 1 193 ? -14.525 -2.742 7.901 1.00 95.25 193 PRO A O 1
ATOM 1530 N N . THR A 1 194 ? -13.662 -1.661 6.141 1.00 94.56 194 THR A N 1
ATOM 1531 C CA . THR A 1 194 ? -12.269 -1.994 6.477 1.00 94.56 194 THR A CA 1
ATOM 1532 C C . THR A 1 194 ? -11.844 -1.418 7.824 1.00 94.56 194 THR A C 1
ATOM 1534 O O . THR A 1 194 ? -11.074 -2.052 8.538 1.00 94.56 194 THR A O 1
ATOM 1537 N N . THR A 1 195 ? -12.384 -0.262 8.209 1.00 97.19 195 THR A N 1
ATOM 1538 C CA . THR A 1 195 ? -12.146 0.342 9.519 1.00 97.19 195 THR A CA 1
ATOM 1539 C C . THR A 1 195 ? -12.869 -0.408 10.630 1.00 97.19 195 THR A C 1
ATOM 1541 O O . THR A 1 195 ? -12.260 -0.663 11.669 1.00 97.19 195 THR A O 1
ATOM 1544 N N . ARG A 1 196 ? -14.128 -0.814 10.418 1.00 97.75 196 ARG A N 1
ATOM 1545 C CA . AR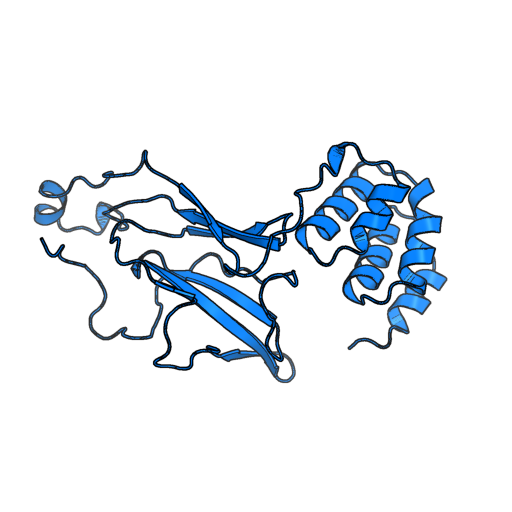G A 1 196 ? -14.862 -1.649 11.383 1.00 97.75 196 ARG A CA 1
ATOM 1546 C C . ARG A 1 196 ? -14.137 -2.974 11.633 1.00 97.75 196 ARG A C 1
ATOM 1548 O O . ARG A 1 196 ? -13.863 -3.306 12.785 1.00 97.75 196 ARG A O 1
ATOM 1555 N N . LEU A 1 197 ? -13.712 -3.660 10.570 1.00 97.00 197 LEU A N 1
ATOM 1556 C CA . LEU A 1 197 ? -12.922 -4.890 10.674 1.00 97.00 197 LEU A CA 1
ATOM 1557 C C . LEU A 1 197 ? -11.592 -4.660 11.409 1.00 97.00 197 LEU A C 1
ATOM 1559 O O . LEU A 1 197 ? -11.263 -5.399 12.335 1.00 97.00 197 LEU A O 1
ATOM 1563 N N . GLN A 1 198 ? -10.835 -3.617 11.051 1.00 97.44 198 GLN A N 1
ATOM 1564 C CA . GLN A 1 198 ? -9.570 -3.327 11.731 1.00 97.44 198 GLN A CA 1
ATOM 1565 C C . GLN A 1 198 ? -9.763 -2.946 13.200 1.00 97.44 198 GLN A C 1
ATOM 1567 O O . GLN A 1 198 ? -8.937 -3.336 14.022 1.00 97.44 198 GLN A O 1
ATOM 1572 N N . ALA A 1 199 ? -10.842 -2.250 13.570 1.00 98.19 199 ALA A N 1
ATOM 1573 C CA . ALA A 1 199 ? -11.158 -1.979 14.972 1.00 98.19 199 ALA A CA 1
ATOM 1574 C C . ALA A 1 199 ? -11.378 -3.275 15.763 1.00 98.19 199 ALA A C 1
ATOM 1576 O O . ALA A 1 199 ? -10.810 -3.422 16.845 1.00 98.19 199 ALA A O 1
ATOM 1577 N N . LEU A 1 200 ? -12.128 -4.229 15.199 1.00 98.12 200 LEU A N 1
ATOM 1578 C CA . LEU A 1 200 ? -12.342 -5.550 15.796 1.00 98.12 200 LEU A CA 1
ATOM 1579 C C . LEU A 1 200 ? -11.019 -6.310 15.978 1.00 98.12 200 LEU A C 1
ATOM 1581 O O . LEU A 1 200 ? -10.716 -6.765 17.079 1.00 98.12 200 LEU A O 1
ATOM 1585 N N . CYS A 1 201 ? -10.186 -6.379 14.935 1.00 98.06 201 CYS A N 1
ATOM 1586 C CA . CYS A 1 201 ? -8.869 -7.019 15.021 1.00 98.06 201 CYS A CA 1
ATOM 1587 C C . CYS A 1 201 ? -7.921 -6.302 15.997 1.00 98.06 201 CYS A C 1
ATOM 1589 O O . CYS A 1 201 ? -7.070 -6.938 16.612 1.00 98.06 201 CYS A O 1
ATOM 1591 N N . THR A 1 202 ? -8.043 -4.981 16.148 1.00 98.38 202 THR A N 1
ATOM 1592 C CA . THR A 1 202 ? -7.233 -4.206 17.102 1.00 98.38 202 THR A CA 1
ATOM 1593 C C . THR A 1 202 ? -7.677 -4.468 18.540 1.00 98.38 202 THR A C 1
ATOM 1595 O O . THR A 1 202 ? -6.824 -4.617 19.410 1.00 98.38 202 THR A O 1
ATOM 1598 N N . LEU A 1 203 ? -8.988 -4.573 18.800 1.00 98.56 203 LEU A N 1
ATOM 1599 C CA . LEU A 1 203 ? -9.516 -4.996 20.103 1.00 98.56 203 LEU A CA 1
ATOM 1600 C C . LEU A 1 203 ? -8.968 -6.371 20.500 1.00 98.56 203 LEU A C 1
ATOM 1602 O O . LEU A 1 203 ? -8.514 -6.535 21.632 1.00 98.56 203 LEU A O 1
ATOM 1606 N N . GLU A 1 204 ? -8.942 -7.322 19.563 1.00 98.00 204 GLU A N 1
ATOM 1607 C CA . GLU A 1 204 ? -8.331 -8.640 19.778 1.00 98.00 204 GLU A CA 1
ATOM 1608 C C . GLU A 1 204 ? -6.826 -8.543 20.045 1.00 98.00 204 GLU A C 1
ATOM 1610 O O . GLU A 1 204 ? -6.335 -9.084 21.033 1.00 98.00 204 GLU A O 1
ATOM 1615 N N . GLY A 1 205 ? -6.090 -7.781 19.229 1.00 97.62 205 GLY A N 1
ATOM 1616 C CA . GLY A 1 205 ? -4.651 -7.569 19.421 1.00 97.62 205 GLY A CA 1
ATOM 1617 C C . GLY A 1 205 ? -4.296 -6.947 20.778 1.00 97.62 205 GLY A C 1
ATOM 1618 O O . GLY A 1 205 ? -3.216 -7.195 21.308 1.00 97.62 205 GLY A O 1
ATOM 1619 N N . LEU A 1 206 ? -5.217 -6.183 21.373 1.00 98.00 206 LEU A N 1
ATOM 1620 C CA . LEU A 1 206 ? -5.091 -5.612 22.718 1.00 98.00 206 LEU A CA 1
ATOM 1621 C C . LEU A 1 206 ? -5.602 -6.536 23.836 1.00 98.00 206 LEU A C 1
ATOM 1623 O O . LEU A 1 206 ? -5.511 -6.169 25.008 1.00 98.00 206 LEU A O 1
ATOM 1627 N N . LYS A 1 207 ? -6.149 -7.712 23.502 1.00 97.62 207 LYS A N 1
ATOM 1628 C CA . LYS A 1 207 ? -6.853 -8.614 24.430 1.00 97.62 207 LYS A CA 1
ATOM 1629 C C . LYS A 1 207 ? -8.017 -7.922 25.153 1.00 97.62 207 LYS A C 1
ATOM 1631 O O . LYS A 1 207 ? -8.253 -8.152 26.334 1.00 97.62 207 LYS A O 1
ATOM 1636 N N . GLN A 1 208 ? -8.707 -7.028 24.445 1.00 98.12 208 GLN A N 1
ATOM 1637 C CA . GLN A 1 208 ? -9.871 -6.265 24.918 1.00 98.12 208 GLN A CA 1
ATOM 1638 C C . GLN A 1 208 ? -11.137 -6.599 24.110 1.00 98.12 208 GLN A C 1
ATOM 1640 O O . GLN A 1 208 ? -12.129 -5.868 24.164 1.00 98.12 208 GLN A O 1
ATOM 1645 N N . ILE A 1 209 ? -11.111 -7.671 23.311 1.00 97.56 209 ILE A N 1
ATOM 1646 C CA . ILE A 1 209 ? -12.313 -8.147 22.631 1.00 97.56 209 ILE A CA 1
ATOM 1647 C C . ILE A 1 209 ? -13.325 -8.661 23.663 1.00 97.56 209 ILE A C 1
ATOM 1649 O O . ILE A 1 209 ? -12.958 -9.175 24.716 1.00 97.56 209 ILE A O 1
ATOM 1653 N N . MET A 1 210 ? -14.608 -8.537 23.341 1.00 98.00 210 MET A N 1
ATOM 1654 C CA . MET A 1 210 ? -15.717 -9.005 24.169 1.00 98.00 210 MET A CA 1
ATOM 1655 C C . MET A 1 210 ? -16.777 -9.628 23.247 1.00 98.00 210 MET A C 1
ATOM 1657 O O . MET A 1 210 ? -16.788 -9.300 22.051 1.00 98.00 210 MET A O 1
ATOM 1661 N N . PRO A 1 211 ? -17.649 -10.525 23.742 1.00 98.19 211 PRO A N 1
ATOM 1662 C CA . PRO A 1 211 ? -18.643 -11.210 22.911 1.00 98.19 211 PRO A CA 1
ATOM 1663 C C . PRO A 1 211 ? -19.509 -10.271 22.058 1.00 98.19 211 PRO A C 1
ATOM 1665 O O . PRO A 1 211 ? -19.777 -10.567 20.894 1.00 98.19 211 PRO A O 1
ATOM 1668 N N . GLU A 1 212 ?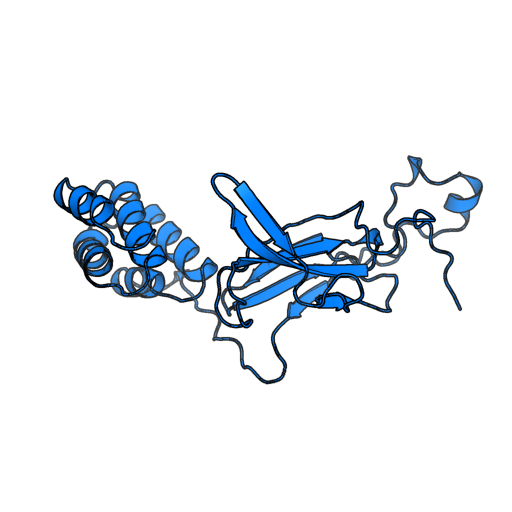 -19.886 -9.106 22.580 1.00 97.50 212 GLU A N 1
ATOM 1669 C CA . GLU A 1 212 ? -20.656 -8.084 21.868 1.00 97.50 212 GLU A CA 1
ATOM 1670 C C . GLU A 1 212 ? -19.903 -7.484 20.671 1.00 97.50 212 GLU A C 1
ATOM 1672 O O . GLU A 1 212 ? -20.521 -7.155 19.660 1.00 97.50 212 GLU A O 1
ATOM 1677 N N . HIS A 1 213 ? -18.570 -7.384 20.732 1.00 98.00 213 HIS A N 1
ATOM 1678 C CA . HIS A 1 213 ? -17.757 -6.920 19.606 1.00 98.00 213 HIS A CA 1
ATOM 1679 C C . HIS A 1 213 ? -17.800 -7.936 18.459 1.00 98.00 213 HIS A C 1
ATOM 1681 O O . HIS A 1 213 ? -17.930 -7.558 17.295 1.00 98.00 213 HIS A O 1
ATOM 1687 N N . ILE A 1 214 ? -17.740 -9.228 18.792 1.00 97.44 214 ILE A N 1
ATOM 1688 C CA . ILE A 1 214 ? -17.817 -10.321 17.816 1.00 97.44 214 ILE A CA 1
ATOM 1689 C C . ILE A 1 214 ? -19.212 -10.364 17.188 1.00 97.44 214 ILE A C 1
ATOM 1691 O O . ILE A 1 214 ? -19.328 -10.440 15.969 1.00 97.44 214 ILE A O 1
ATOM 1695 N N . GLN A 1 215 ? -20.267 -10.251 18.001 1.00 97.38 215 GLN A N 1
ATOM 1696 C CA . GLN A 1 215 ? -21.646 -10.190 17.508 1.00 97.38 215 GLN A CA 1
ATOM 1697 C C . GLN A 1 215 ? -21.854 -9.018 16.543 1.00 97.38 215 GLN A C 1
ATOM 1699 O O . GLN A 1 215 ? -22.469 -9.200 15.495 1.00 97.38 215 GLN A O 1
ATOM 1704 N N . LEU A 1 216 ? -21.303 -7.838 16.853 1.00 96.19 216 LEU A N 1
ATOM 1705 C CA . LEU A 1 216 ? -21.339 -6.687 15.947 1.00 96.19 216 LEU A CA 1
ATOM 1706 C C . LEU A 1 216 ? -20.596 -6.958 14.633 1.00 96.19 216 LEU A C 1
ATOM 1708 O O . LEU A 1 216 ? -21.116 -6.620 13.575 1.00 96.19 216 LEU A O 1
ATOM 1712 N N . GLY A 1 217 ? -19.413 -7.577 14.689 1.00 95.06 217 GLY A N 1
ATOM 1713 C CA . GLY A 1 217 ? -18.633 -7.918 13.497 1.00 95.06 217 GLY A CA 1
ATOM 1714 C C . GLY A 1 217 ? -19.322 -8.945 12.594 1.00 95.06 217 GLY A C 1
ATOM 1715 O O . GLY A 1 217 ? -19.352 -8.768 11.382 1.00 95.06 217 GLY A O 1
ATOM 1716 N N . LEU A 1 218 ? -19.924 -9.987 13.174 1.00 95.75 218 LEU A N 1
ATOM 1717 C CA . LEU A 1 218 ? -20.677 -11.006 12.429 1.00 95.75 218 LEU A CA 1
ATOM 1718 C C . LEU A 1 218 ? -21.978 -10.463 11.816 1.00 95.75 218 LEU A C 1
ATOM 1720 O O . LEU A 1 218 ? -22.482 -11.035 10.855 1.00 95.75 218 LEU A O 1
ATOM 1724 N N . ALA A 1 219 ? -22.521 -9.378 12.370 1.00 95.69 219 ALA A N 1
ATOM 1725 C CA . ALA A 1 219 ? -23.716 -8.705 11.867 1.00 95.69 219 ALA A CA 1
ATOM 1726 C C . ALA A 1 219 ? -23.411 -7.572 10.863 1.00 95.69 219 ALA A C 1
ATOM 1728 O O . ALA A 1 219 ? -24.334 -6.843 10.477 1.00 95.69 219 ALA A O 1
ATOM 1729 N N . ASP A 1 220 ? -22.147 -7.381 10.457 1.00 95.44 220 ASP A N 1
ATOM 1730 C CA . ASP A 1 220 ? -21.786 -6.376 9.454 1.00 95.44 220 ASP A CA 1
ATOM 1731 C C . ASP A 1 220 ? -22.503 -6.668 8.127 1.00 95.44 220 ASP A C 1
ATOM 1733 O O . ASP A 1 220 ? -22.603 -7.807 7.678 1.00 95.44 220 ASP A O 1
ATOM 1737 N N . ARG A 1 221 ? -23.051 -5.620 7.507 1.00 92.44 221 ARG A N 1
ATOM 1738 C CA . ARG A 1 221 ? -23.818 -5.736 6.258 1.00 92.44 221 ARG A CA 1
ATOM 1739 C C . ARG A 1 221 ? -22.934 -5.715 5.018 1.00 92.44 221 ARG A C 1
ATOM 1741 O O . ARG A 1 221 ? -23.439 -5.950 3.922 1.00 92.44 221 ARG A O 1
ATOM 1748 N N . HIS A 1 222 ? -21.669 -5.333 5.165 1.00 89.81 222 HIS A N 1
ATOM 1749 C CA . HIS A 1 222 ? -20.741 -5.343 4.051 1.00 89.81 222 HIS A CA 1
ATOM 1750 C C . HIS A 1 222 ? -20.359 -6.790 3.705 1.00 89.81 222 HIS A C 1
ATOM 1752 O O . HIS A 1 222 ? -20.035 -7.541 4.625 1.00 89.81 222 HIS A O 1
ATOM 1758 N N . PRO A 1 223 ? -20.400 -7.173 2.414 1.00 74.94 223 PRO A N 1
ATOM 1759 C CA . PRO A 1 223 ? -20.024 -8.513 1.968 1.00 74.94 223 PRO A CA 1
ATOM 1760 C C . PRO A 1 223 ? -18.540 -8.831 2.194 1.00 74.94 223 PRO A C 1
ATOM 1762 O O . PRO A 1 223 ? -17.726 -7.882 2.328 1.00 74.94 223 PRO A O 1
#

Radius of gyration: 22.02 Å; chains: 1; bounding box: 57×35×57 Å

Foldseek 3Di:
DDDDAPDDPPCQLHQPAKAAWEWQQFPLDPADVATWTWIFRQSQLAIAIWGWDDDPVDTDIAGPLHSPGDGPDHDPDLQFGWHHWYQALLSWIKTKGQGFNAPDDLVPDPPVVSVVDPNCPCNVPIDIDGHGDPPDDGHDRDPLVPDDLLVLLVQLLHSHPVSNVVSLCNLLVVLDPVNLVSLLVQLQDRPDLSSVVSSQVSCVSSVNHDPVSVVSNVPDPDD

Sequence (223 aa):
RAVQRFNLVGTANHITAANSPAPYRDELFEQANGQSIFISAPAYNVVRREILTPDGLSFRSNRPEGVNGQEFIASRDAWFRPTTLKTGPDGALWIADFYRLVLEHPEWIPNDVERKLELRAGSDRGRLYRVYPANKTPRPIPNLANKTVPELVAALDSPSGWQRDTAQRLLVDRGNASAAPHLAKLLKNSQRPTTRLQALCTLEGLKQIMPEHIQLGLADRHP